Protein AF-A0A5C8HLA4-F1 (afdb_monomer)

Mean predicted aligned error: 11.34 Å

Organism: NCBI:txid664640

Structure (mmCIF, N/CA/C/O backbone):
data_AF-A0A5C8HLA4-F1
#
_entry.id   AF-A0A5C8HLA4-F1
#
loop_
_atom_site.group_PDB
_atom_site.id
_atom_site.type_symbol
_atom_site.label_atom_id
_atom_site.label_alt_id
_atom_site.label_comp_id
_atom_site.label_asym_id
_atom_site.label_entity_id
_atom_site.label_seq_id
_atom_site.pdbx_PDB_ins_code
_atom_site.Cartn_x
_atom_site.Cartn_y
_atom_site.Cartn_z
_atom_site.occupancy
_atom_site.B_iso_or_equiv
_a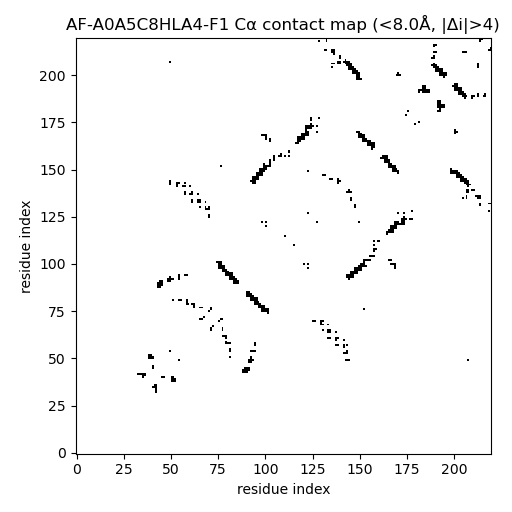tom_site.auth_seq_id
_atom_site.auth_comp_id
_atom_site.auth_asym_id
_atom_site.auth_atom_id
_atom_site.pdbx_PDB_model_num
ATOM 1 N N . MET A 1 1 ? -28.661 71.599 42.401 1.00 48.41 1 MET A N 1
ATOM 2 C CA . MET A 1 1 ? -27.752 71.080 41.352 1.00 48.41 1 MET A CA 1
ATOM 3 C C . MET A 1 1 ? -27.271 69.666 41.733 1.00 48.41 1 MET A C 1
ATOM 5 O O . MET A 1 1 ? -26.103 69.482 42.021 1.00 48.41 1 MET A O 1
ATOM 9 N N . TYR A 1 2 ? -28.172 68.671 41.812 1.00 50.56 2 TYR A N 1
ATOM 10 C CA . TYR A 1 2 ? -27.851 67.303 42.295 1.00 50.56 2 TYR A CA 1
ATOM 11 C C . TYR A 1 2 ? -28.474 66.167 41.455 1.00 50.56 2 TYR A C 1
ATOM 13 O O . TYR A 1 2 ? -28.222 64.998 41.721 1.00 50.56 2 TYR A O 1
ATOM 21 N N . VAL A 1 3 ? -29.254 66.489 40.417 1.00 47.97 3 VAL A N 1
ATOM 22 C CA . VAL A 1 3 ? -30.018 65.491 39.640 1.00 47.97 3 VAL A CA 1
ATOM 23 C C . VAL A 1 3 ? -29.201 64.898 38.476 1.00 47.97 3 VAL A C 1
ATOM 25 O O . VAL A 1 3 ? -29.438 63.772 38.061 1.00 47.97 3 VAL A O 1
ATOM 28 N N . LEU A 1 4 ? 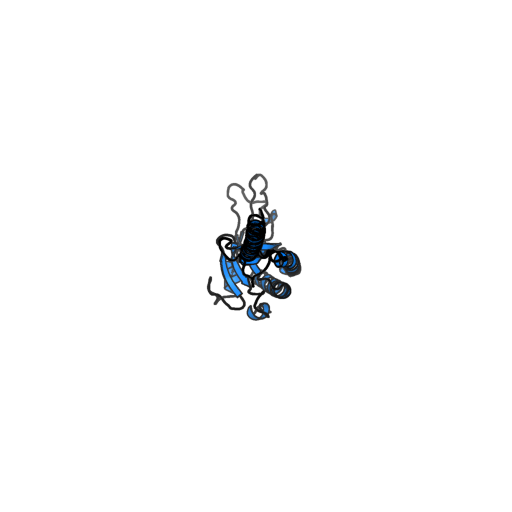-28.149 65.583 38.009 1.00 45.28 4 LEU A N 1
ATOM 29 C CA . LEU A 1 4 ? -27.353 65.142 36.850 1.00 45.28 4 LEU A CA 1
ATOM 30 C C . LEU A 1 4 ? -26.301 64.053 37.159 1.00 45.28 4 LEU A C 1
ATOM 32 O O . LEU A 1 4 ? -25.719 63.492 36.229 1.00 45.28 4 LEU A O 1
ATOM 36 N N . SER A 1 5 ? -26.023 63.742 38.435 1.00 49.16 5 SER A N 1
ATOM 37 C CA . SER A 1 5 ? -24.957 62.785 38.798 1.00 49.16 5 SER A CA 1
ATOM 38 C C . SER A 1 5 ? -25.436 61.331 38.923 1.00 49.16 5 SER A C 1
ATOM 40 O O . SER A 1 5 ? -24.634 60.410 38.743 1.00 49.16 5 SER A O 1
ATOM 42 N N . GLN A 1 6 ? -26.735 61.099 39.161 1.00 44.56 6 GLN A N 1
ATOM 43 C CA . GLN A 1 6 ? -27.287 59.743 39.261 1.00 44.56 6 GLN A CA 1
ATOM 44 C C . GLN A 1 6 ? -27.545 59.095 37.891 1.00 44.56 6 GLN A C 1
ATOM 46 O O . GLN A 1 6 ? -27.270 57.905 37.731 1.00 44.56 6 GLN A O 1
ATOM 51 N N . GLU A 1 7 ? -27.959 59.858 36.873 1.00 42.50 7 GLU A N 1
ATOM 52 C CA . GLU A 1 7 ? -28.225 59.312 35.528 1.00 42.50 7 GLU A CA 1
ATOM 53 C C . GLU A 1 7 ? -26.960 58.849 34.781 1.00 42.50 7 GLU A C 1
ATOM 55 O O . GLU A 1 7 ? -27.013 57.919 33.972 1.00 42.50 7 GLU A O 1
ATOM 60 N N . ARG A 1 8 ? -25.786 59.436 35.065 1.00 46.81 8 ARG A N 1
ATOM 61 C CA . ARG A 1 8 ? -24.518 58.981 34.457 1.00 46.81 8 ARG A CA 1
ATOM 62 C C . ARG A 1 8 ? -24.059 57.631 34.999 1.00 46.81 8 ARG A C 1
ATOM 64 O O . ARG A 1 8 ? -23.510 56.830 34.245 1.00 46.81 8 ARG A O 1
ATOM 71 N N . ARG A 1 9 ? -24.295 57.354 36.286 1.00 49.91 9 ARG A N 1
ATOM 72 C CA . ARG A 1 9 ? -23.871 56.095 36.923 1.00 49.91 9 ARG A CA 1
ATOM 73 C C . ARG A 1 9 ? -24.692 54.902 36.434 1.00 49.91 9 ARG A C 1
ATOM 75 O O . ARG A 1 9 ? -24.132 53.824 36.252 1.00 49.91 9 ARG A O 1
ATOM 82 N N . THR A 1 10 ? -25.987 55.080 36.171 1.00 48.59 10 THR A N 1
ATOM 83 C CA . THR A 1 10 ? -26.839 54.010 35.624 1.00 48.59 10 THR A CA 1
ATOM 84 C C . THR A 1 10 ? -26.550 53.729 34.151 1.00 48.59 10 THR A C 1
ATOM 86 O O . THR A 1 10 ? -26.490 52.561 33.770 1.00 48.59 10 THR A O 1
ATOM 89 N N . ARG A 1 11 ? -26.287 54.759 33.330 1.00 50.69 11 ARG A N 1
ATOM 90 C CA . ARG A 1 11 ? -25.867 54.571 31.926 1.00 50.69 11 ARG A CA 1
ATOM 91 C C . ARG A 1 11 ? -24.503 53.887 31.810 1.00 50.69 11 ARG A C 1
ATOM 93 O O . ARG A 1 11 ? -24.366 52.968 31.014 1.00 50.69 11 ARG A O 1
ATOM 100 N N . SER A 1 12 ? -23.534 54.268 32.645 1.00 53.34 12 SER A N 1
ATOM 101 C CA . SER A 1 12 ? -22.199 53.648 32.679 1.00 53.34 12 SER A CA 1
ATOM 102 C C . SER A 1 12 ? -22.249 52.163 33.058 1.00 53.34 12 SER A C 1
ATOM 104 O O . SER A 1 12 ? -21.613 51.346 32.399 1.00 53.34 12 SER A O 1
ATOM 106 N N . ARG A 1 13 ? -23.054 51.785 34.061 1.00 51.69 13 ARG A N 1
ATOM 107 C CA . ARG A 1 13 ? -23.206 50.377 34.472 1.00 51.69 13 ARG A CA 1
ATOM 108 C C . ARG A 1 13 ? -23.925 49.523 33.426 1.00 51.69 13 ARG A C 1
ATOM 110 O O . ARG A 1 13 ? -23.546 48.375 33.228 1.00 51.69 13 ARG A O 1
ATOM 117 N N . ARG A 1 14 ? -24.922 50.080 32.729 1.00 54.12 14 ARG A N 1
ATOM 118 C CA . ARG A 1 14 ? -25.606 49.393 31.618 1.00 54.12 14 ARG A CA 1
ATOM 119 C C . ARG A 1 14 ? -24.705 49.237 30.389 1.00 54.12 14 ARG A C 1
ATOM 121 O O . ARG A 1 14 ? -24.749 48.191 29.758 1.00 54.12 14 ARG A O 1
ATOM 128 N N . ALA A 1 15 ? -23.860 50.226 30.094 1.00 55.41 15 ALA A N 1
ATOM 129 C CA . ALA A 1 15 ? -22.880 50.146 29.010 1.00 55.41 15 ALA A CA 1
ATOM 130 C C . ALA A 1 15 ? -21.780 49.106 29.291 1.00 55.41 15 ALA A C 1
ATOM 132 O O . ALA A 1 15 ? -21.430 48.342 28.400 1.00 55.41 15 ALA A O 1
ATOM 133 N N . LEU A 1 16 ? -21.291 49.018 30.534 1.00 56.34 16 LEU A N 1
ATOM 134 C CA . LEU A 1 16 ? -20.332 47.988 30.958 1.00 56.34 16 LEU A CA 1
ATOM 135 C C . LEU A 1 16 ? -20.929 46.575 30.924 1.00 56.34 16 LEU A C 1
ATOM 137 O O . LEU A 1 16 ? -20.268 45.651 30.466 1.00 56.34 16 LEU A O 1
ATOM 141 N N . ALA A 1 17 ? -22.182 46.409 31.358 1.00 57.66 17 ALA A N 1
ATOM 142 C CA . ALA A 1 17 ? -22.871 45.122 31.286 1.00 57.66 17 ALA A CA 1
ATOM 143 C C . ALA A 1 17 ? -23.134 44.686 29.835 1.00 57.66 17 ALA A C 1
ATOM 145 O O . ALA A 1 17 ? -22.933 43.522 29.508 1.00 57.66 17 ALA A O 1
ATOM 146 N N . ALA A 1 18 ? -23.526 45.617 28.957 1.00 57.66 18 ALA A N 1
ATOM 147 C CA . ALA A 1 18 ? -23.708 45.344 27.533 1.00 57.66 18 ALA A CA 1
ATOM 148 C C . ALA A 1 18 ? -22.381 44.990 26.846 1.00 57.66 18 ALA A C 1
ATOM 150 O O . ALA A 1 18 ? -22.338 44.013 26.109 1.00 57.66 18 ALA A O 1
ATOM 151 N N . ALA A 1 19 ? -21.299 45.718 27.152 1.00 58.66 19 ALA A N 1
ATOM 152 C CA . ALA A 1 19 ? -19.961 45.431 26.637 1.00 58.66 19 ALA A CA 1
ATOM 153 C C . ALA A 1 19 ? -19.459 44.048 27.084 1.00 58.66 19 ALA A C 1
ATOM 155 O O . ALA A 1 19 ? -18.956 43.282 26.264 1.00 58.66 19 ALA A O 1
ATOM 156 N N . ALA A 1 20 ? -19.655 43.694 28.359 1.00 58.59 20 ALA A N 1
ATOM 157 C CA . ALA A 1 20 ? -19.308 42.375 28.881 1.00 58.59 20 ALA A CA 1
ATOM 158 C C . ALA A 1 20 ? -20.121 41.255 28.211 1.00 58.59 20 ALA A C 1
ATOM 160 O O . ALA A 1 20 ? -19.552 40.228 27.862 1.00 58.59 20 ALA A O 1
ATOM 161 N N . LEU A 1 21 ? -21.418 41.469 27.962 1.00 58.84 21 LEU A N 1
ATOM 162 C CA . LEU A 1 21 ? -22.273 40.521 27.239 1.00 58.84 21 LEU A CA 1
ATOM 163 C C . LEU A 1 21 ? -21.875 40.368 25.769 1.00 58.84 21 LEU A C 1
ATOM 165 O O . LEU A 1 21 ? -21.887 39.251 25.269 1.00 58.84 21 LEU A O 1
ATOM 169 N N . THR A 1 22 ? -21.475 41.443 25.083 1.00 59.62 22 THR A N 1
ATOM 170 C CA . THR A 1 22 ? -20.955 41.346 23.710 1.00 59.62 22 THR A CA 1
ATOM 171 C C . THR A 1 22 ? -19.599 40.658 23.644 1.00 59.62 22 THR A C 1
ATOM 173 O O . THR A 1 22 ? -19.368 39.912 22.704 1.00 59.62 22 THR A O 1
ATOM 176 N N . VAL A 1 23 ? -18.720 40.850 24.634 1.00 58.78 23 VAL A N 1
ATOM 177 C CA . VAL A 1 23 ? -17.436 40.133 24.700 1.00 58.78 23 VAL A CA 1
ATOM 178 C C . VAL A 1 23 ? -17.660 38.654 25.017 1.00 58.78 23 VAL A C 1
ATOM 180 O O . VAL A 1 23 ? -17.041 37.810 24.383 1.00 58.78 23 VAL A O 1
ATOM 183 N N . LEU A 1 24 ? -18.585 38.317 25.923 1.00 56.97 24 LEU A N 1
ATOM 184 C CA . LEU A 1 24 ? -18.937 36.922 26.203 1.00 56.97 24 LEU A CA 1
ATOM 185 C C . LEU A 1 24 ? -19.619 36.254 25.003 1.00 56.97 24 LEU A C 1
ATOM 187 O O . LEU A 1 24 ? -19.281 35.128 24.669 1.00 56.97 24 LEU A O 1
ATOM 191 N N . ALA A 1 25 ? -20.548 36.942 24.334 1.00 56.50 25 ALA A N 1
ATOM 192 C CA . ALA A 1 25 ? -21.203 36.432 23.133 1.00 56.50 25 ALA A CA 1
ATOM 193 C C . ALA A 1 25 ? -20.212 36.285 21.975 1.00 56.50 25 ALA A C 1
ATOM 195 O O . ALA A 1 25 ? -20.269 35.288 21.271 1.00 56.50 25 ALA A O 1
ATOM 196 N N . ALA A 1 26 ? -19.270 37.221 21.811 1.00 56.06 26 ALA A N 1
ATOM 197 C CA . ALA A 1 26 ? -18.188 37.091 20.843 1.00 56.06 26 ALA A CA 1
ATOM 198 C C . ALA A 1 26 ? -17.287 35.897 21.176 1.00 56.06 26 ALA A C 1
ATOM 200 O O . ALA A 1 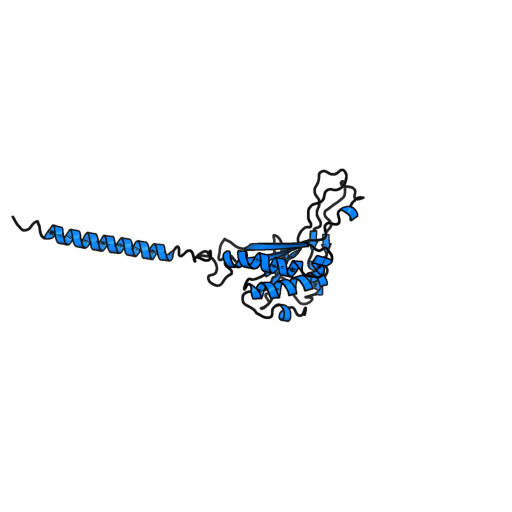26 ? -17.017 35.117 20.280 1.00 56.06 26 ALA A O 1
ATOM 201 N N . LEU A 1 27 ? -16.906 35.696 22.445 1.00 54.44 27 LEU A N 1
ATOM 202 C CA . LEU A 1 27 ? -16.101 34.548 22.880 1.00 54.44 27 LEU A CA 1
ATOM 203 C C . LEU A 1 27 ? -16.824 33.208 22.686 1.00 54.44 27 LEU A C 1
ATOM 205 O O . LEU A 1 27 ? -16.205 32.251 22.235 1.00 54.44 27 LEU A O 1
ATOM 209 N N . VAL A 1 28 ? -18.127 33.141 22.977 1.00 54.19 28 VAL A N 1
ATOM 210 C CA . VAL A 1 28 ? -18.960 31.945 22.760 1.00 54.19 28 VAL A CA 1
ATOM 211 C C . VAL A 1 28 ? -19.162 31.680 21.265 1.00 54.19 28 VAL A C 1
ATOM 213 O O . VAL A 1 28 ? -19.055 30.539 20.834 1.00 54.19 28 VAL A O 1
ATOM 216 N N . LEU A 1 29 ? -19.374 32.719 20.452 1.00 51.00 29 LEU A N 1
ATOM 217 C CA . LEU A 1 29 ? -19.505 32.586 18.997 1.00 51.00 29 LEU A CA 1
ATOM 218 C C . LEU A 1 29 ? -18.166 32.267 18.311 1.00 51.00 29 LEU A C 1
ATOM 220 O O . LEU A 1 29 ? -18.169 31.547 17.320 1.00 51.00 29 LEU A O 1
ATOM 224 N N . THR A 1 30 ? -17.023 32.722 18.841 1.00 49.44 30 THR A N 1
ATOM 225 C CA . THR A 1 30 ? -15.692 32.305 18.360 1.00 49.44 30 THR A CA 1
ATOM 226 C C . THR A 1 30 ? -15.311 30.905 18.841 1.00 49.44 30 THR A C 1
ATOM 228 O O . THR A 1 30 ? -14.653 30.176 18.106 1.00 49.44 30 THR A O 1
ATOM 231 N N . ALA A 1 31 ? -15.766 30.487 20.028 1.00 44.38 31 ALA A N 1
ATOM 232 C CA . ALA A 1 31 ? -15.573 29.124 20.534 1.00 44.38 31 ALA A CA 1
ATOM 233 C C . ALA A 1 31 ? -16.427 28.080 19.790 1.00 44.38 31 ALA A C 1
ATOM 235 O O . ALA A 1 31 ? -16.110 26.897 19.837 1.00 44.38 31 ALA A O 1
ATOM 236 N N . CYS A 1 32 ? -17.470 28.499 19.067 1.00 47.97 32 CYS A N 1
ATOM 237 C CA . CYS A 1 32 ? -18.213 27.632 18.149 1.00 47.97 32 CYS A CA 1
ATOM 238 C C . CYS A 1 32 ? -17.523 27.418 16.791 1.00 47.97 32 CYS A C 1
ATOM 240 O O . CYS A 1 32 ? -18.018 26.613 16.012 1.00 47.97 32 CYS A O 1
ATOM 242 N N . PHE A 1 33 ? -16.425 28.121 16.485 1.00 45.72 33 PHE A N 1
ATOM 243 C CA . PHE A 1 33 ? -15.787 28.046 15.164 1.00 45.72 33 PHE A CA 1
ATOM 244 C C . PHE A 1 33 ? -14.333 27.579 15.169 1.00 45.72 33 PHE A C 1
ATOM 246 O O . PHE A 1 33 ? -13.841 27.183 14.119 1.00 45.72 33 PHE A O 1
ATOM 253 N N . VAL A 1 34 ? -13.636 27.601 16.307 1.00 46.97 34 VAL A N 1
ATOM 254 C CA . VAL A 1 34 ? -12.240 27.155 16.371 1.00 46.97 34 VAL A CA 1
ATOM 255 C C . VAL A 1 34 ? -11.945 26.622 17.775 1.00 46.97 34 VAL A C 1
ATOM 257 O O . VAL A 1 34 ? -11.407 27.331 18.623 1.00 46.97 34 VAL A O 1
ATOM 260 N N . VAL A 1 35 ? -12.301 25.367 18.044 1.00 46.19 35 VAL A N 1
ATOM 261 C CA . VAL A 1 35 ? -11.458 24.560 18.932 1.00 46.19 35 VAL A CA 1
ATOM 262 C C . VAL A 1 35 ? -10.494 23.874 17.975 1.00 46.19 35 VAL A C 1
ATOM 264 O O . VAL A 1 35 ? -10.912 22.934 17.304 1.00 46.19 35 VAL A O 1
ATOM 267 N N . PRO A 1 36 ? -9.247 24.357 17.822 1.00 47.56 36 PRO A N 1
ATOM 268 C CA . PRO A 1 36 ? -8.226 23.479 17.293 1.00 47.56 36 PRO A CA 1
ATOM 269 C C . PRO A 1 36 ? -8.126 22.378 18.342 1.00 47.56 36 PRO A C 1
ATOM 271 O O . PRO A 1 36 ? -7.693 22.634 19.471 1.00 47.56 36 PRO A O 1
ATOM 274 N N . LEU A 1 37 ? -8.647 21.193 18.029 1.00 52.00 37 LEU A N 1
ATOM 275 C CA . LEU A 1 37 ? -8.340 20.034 18.841 1.00 52.00 37 LEU A CA 1
ATOM 276 C C . LEU A 1 37 ? -6.807 19.963 18.839 1.00 52.00 37 LEU A C 1
ATOM 278 O O . LEU A 1 37 ? -6.155 20.119 17.806 1.00 52.00 37 LEU A O 1
ATOM 282 N N . SER A 1 38 ? -6.206 19.918 20.024 1.00 54.72 38 SER A N 1
ATOM 283 C CA . SER A 1 38 ? -4.752 20.046 20.204 1.00 54.72 38 SER A CA 1
ATOM 284 C C . SER A 1 38 ? -3.949 18.923 19.535 1.00 54.72 38 SER A C 1
ATOM 286 O O . SER A 1 38 ? -2.726 18.959 19.554 1.00 54.72 38 SER A O 1
ATOM 288 N N . ASP A 1 39 ? -4.646 17.938 18.975 1.00 53.88 39 ASP A N 1
ATOM 289 C CA . ASP A 1 39 ? -4.165 16.806 18.188 1.00 53.88 39 ASP A CA 1
ATOM 290 C C . ASP A 1 39 ? -4.137 17.086 16.668 1.00 53.88 39 ASP A C 1
ATOM 292 O O . ASP A 1 39 ? -3.827 16.194 15.881 1.00 53.88 39 ASP A O 1
ATOM 296 N N . GLY A 1 40 ? -4.462 18.310 16.236 1.00 54.84 40 GLY A N 1
ATOM 297 C CA . GLY A 1 40 ? -4.422 18.707 14.830 1.00 54.84 40 GLY A CA 1
ATOM 298 C C . GLY A 1 40 ? -5.646 18.297 14.010 1.00 54.84 40 GLY A C 1
ATOM 299 O O . GLY A 1 40 ? -5.628 18.499 12.799 1.00 54.84 40 GLY A O 1
ATOM 300 N N . ARG A 1 41 ? -6.715 17.770 14.625 1.00 61.00 41 ARG A N 1
ATOM 301 C CA . ARG A 1 41 ? -7.983 17.515 13.919 1.00 61.00 41 ARG A CA 1
ATOM 302 C C . ARG A 1 41 ? -8.637 18.847 13.526 1.00 61.00 41 ARG A C 1
ATOM 304 O O . ARG A 1 41 ? -8.856 19.713 14.383 1.00 61.00 41 ARG A O 1
ATOM 311 N N . SER A 1 42 ? -8.954 19.044 12.243 1.00 51.78 42 SER A N 1
ATOM 312 C CA . SER A 1 42 ? -9.773 20.188 11.823 1.00 51.78 42 SER A CA 1
ATOM 313 C C . SER A 1 42 ? -11.155 20.086 12.478 1.00 51.78 42 SER A C 1
ATOM 315 O O . SER A 1 42 ? -11.707 18.995 12.571 1.00 51.78 42 SER A O 1
ATOM 317 N N . PRO A 1 43 ? -11.796 21.199 12.870 1.00 49.91 43 PRO A N 1
ATOM 318 C CA . PRO A 1 43 ? -13.199 21.186 13.295 1.00 49.91 43 PRO A CA 1
ATOM 319 C C . PRO A 1 43 ? -14.176 20.771 12.173 1.00 49.91 43 PRO A C 1
ATOM 321 O O . PRO A 1 43 ? -15.368 20.612 12.436 1.00 49.91 43 PRO A O 1
ATOM 324 N N . PHE A 1 44 ? -13.682 20.624 10.937 1.00 53.44 44 PHE A N 1
ATOM 325 C CA . PHE A 1 44 ? -14.393 20.029 9.802 1.00 53.44 44 PHE A CA 1
ATOM 326 C C . PHE A 1 44 ? -13.976 18.578 9.520 1.00 53.44 44 PHE A C 1
ATOM 328 O O . PHE A 1 44 ? -14.671 17.915 8.756 1.00 53.44 44 PHE A O 1
ATOM 335 N N . ASP A 1 45 ? -12.880 18.104 10.122 1.00 59.66 45 ASP A N 1
ATOM 336 C CA . ASP A 1 45 ? -12.415 16.723 10.020 1.00 59.66 45 ASP A CA 1
ATOM 337 C C . ASP A 1 45 ? -13.266 15.861 10.937 1.00 59.66 45 ASP A C 1
ATOM 339 O O . ASP A 1 45 ? -13.688 16.288 12.014 1.00 59.66 45 ASP A O 1
ATOM 343 N N . ASP A 1 46 ? -13.558 14.658 10.469 1.00 62.25 46 ASP A N 1
ATOM 344 C CA . ASP A 1 46 ? -14.343 13.669 11.184 1.00 62.25 46 ASP A CA 1
ATOM 345 C C . ASP A 1 46 ? -13.896 13.599 12.660 1.00 62.25 46 ASP A C 1
ATOM 347 O O . ASP A 1 46 ? -12.762 13.196 12.930 1.00 62.25 46 ASP A O 1
ATOM 351 N N . PRO A 1 47 ? -14.741 13.988 13.640 1.00 62.41 47 PRO A N 1
ATOM 352 C CA . PRO A 1 47 ? -14.339 14.015 15.047 1.00 62.41 47 PRO A CA 1
ATOM 353 C C . PRO A 1 47 ? -13.953 12.625 15.571 1.00 62.41 47 PRO A C 1
ATOM 355 O O . PRO A 1 47 ? -13.287 12.528 16.606 1.00 62.41 47 PRO A O 1
ATOM 358 N N . ASN A 1 48 ? -14.356 11.572 14.852 1.00 70.25 48 ASN A N 1
ATOM 359 C CA . ASN A 1 48 ? -14.035 10.184 15.141 1.00 70.25 48 ASN A CA 1
ATOM 360 C C . ASN A 1 48 ? -12.976 9.603 14.184 1.00 70.25 48 ASN A C 1
ATOM 362 O O . ASN A 1 48 ? -12.518 8.485 14.414 1.00 70.25 48 ASN A O 1
ATOM 366 N N . GLY A 1 49 ? -12.545 10.346 13.163 1.00 75.75 49 GLY A N 1
ATOM 367 C CA . GLY A 1 49 ? -11.544 9.925 12.183 1.00 75.75 49 GLY A CA 1
ATOM 368 C C . GLY A 1 49 ? -10.103 10.115 12.659 1.00 75.75 49 GLY A C 1
ATOM 369 O O . GLY A 1 49 ? -9.841 10.683 13.725 1.00 75.75 49 GLY A O 1
ATOM 370 N N . THR A 1 50 ? -9.161 9.603 11.865 1.00 83.25 50 THR A N 1
ATOM 371 C CA . THR A 1 50 ? -7.721 9.708 12.131 1.00 83.25 50 THR A CA 1
ATOM 372 C C . THR A 1 50 ? -7.279 11.173 12.211 1.00 83.25 50 THR A C 1
ATOM 374 O O . THR A 1 50 ? -7.719 11.982 11.400 1.00 83.25 50 THR A O 1
ATOM 377 N N . SER A 1 51 ? -6.407 11.535 13.156 1.00 83.94 51 SER A N 1
ATOM 378 C CA . SER A 1 51 ? -5.760 12.860 13.199 1.00 83.94 51 SER A CA 1
ATOM 379 C C . SER A 1 51 ? -4.420 12.887 12.458 1.00 83.94 51 SER A C 1
ATOM 381 O O . SER A 1 51 ? -3.793 11.856 12.232 1.00 83.94 51 SER A O 1
ATOM 383 N N . PHE A 1 52 ? -3.917 14.081 12.129 1.00 84.69 52 PHE A N 1
ATOM 384 C CA . PHE A 1 52 ? -2.559 14.219 11.584 1.00 84.69 52 PHE A CA 1
ATOM 385 C C . PHE A 1 52 ? -1.477 13.735 12.558 1.00 84.69 52 PHE A C 1
ATOM 387 O O . PHE A 1 52 ? -0.491 13.158 12.111 1.00 84.69 52 PHE A O 1
ATOM 394 N N . ALA A 1 53 ? -1.664 13.931 13.868 1.00 85.88 53 ALA A N 1
ATOM 395 C CA . ALA A 1 53 ? -0.741 13.410 14.876 1.00 85.88 53 ALA A CA 1
ATOM 396 C C . ALA A 1 53 ? -0.754 11.871 14.914 1.00 85.88 53 ALA A C 1
ATOM 398 O O . ALA A 1 53 ? 0.304 11.254 14.958 1.00 85.88 53 ALA A O 1
ATOM 399 N N . GLU A 1 54 ? -1.938 11.254 14.817 1.00 89.88 54 GLU A N 1
ATOM 400 C CA . GLU A 1 54 ? -2.075 9.796 14.705 1.00 89.88 54 GLU A CA 1
ATOM 401 C C . GLU A 1 54 ? -1.393 9.275 13.429 1.00 89.88 54 GLU A C 1
ATOM 403 O O . GLU A 1 54 ? -0.699 8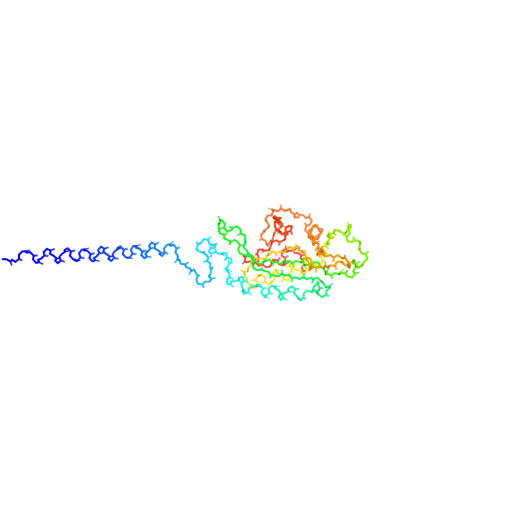.265 13.484 1.00 89.88 54 GLU A O 1
ATOM 408 N N . LEU A 1 55 ? -1.501 9.982 12.295 1.00 90.94 55 LEU A N 1
ATOM 409 C CA . LEU A 1 55 ? -0.766 9.621 11.076 1.00 90.94 55 LEU A CA 1
ATOM 410 C C . LEU A 1 55 ? 0.754 9.745 11.233 1.00 90.94 55 LEU A C 1
ATOM 412 O O . LEU A 1 55 ? 1.479 8.853 10.795 1.00 90.94 55 LEU A O 1
ATOM 416 N N . GLU A 1 56 ? 1.245 10.829 11.838 1.00 92.12 56 GLU A N 1
ATOM 417 C CA . GLU A 1 56 ? 2.682 11.047 12.058 1.00 92.12 56 GLU A CA 1
ATOM 418 C C . GLU A 1 56 ? 3.296 9.932 12.920 1.00 92.12 56 GLU A C 1
ATOM 420 O O . GLU A 1 56 ? 4.414 9.487 12.655 1.00 92.12 56 GLU A O 1
ATOM 425 N N . GLU A 1 57 ? 2.544 9.431 13.902 1.00 93.38 57 GLU A N 1
ATOM 426 C CA . GLU A 1 57 ? 2.944 8.293 14.733 1.00 93.38 57 GLU A CA 1
ATOM 427 C C . GLU A 1 57 ? 2.789 6.941 14.013 1.00 93.38 57 GLU A C 1
ATOM 429 O O . GLU A 1 57 ? 3.638 6.060 14.173 1.00 93.38 57 GLU A O 1
ATOM 434 N N . ALA A 1 58 ? 1.747 6.763 13.195 1.00 96.06 58 ALA A N 1
ATOM 435 C CA . ALA A 1 58 ? 1.443 5.491 12.543 1.00 96.06 58 ALA A CA 1
ATOM 436 C C . ALA A 1 58 ? 2.357 5.163 11.355 1.00 96.06 58 ALA A C 1
ATOM 438 O O . ALA A 1 58 ? 2.753 4.009 11.189 1.00 96.06 58 ALA A O 1
ATOM 439 N N . VAL A 1 59 ? 2.718 6.155 10.533 1.00 97.75 59 VAL A N 1
ATOM 440 C CA . VAL A 1 59 ? 3.558 5.958 9.334 1.00 97.75 59 VAL A CA 1
ATOM 441 C C . VAL A 1 59 ? 4.845 5.169 9.624 1.00 97.75 59 VAL A C 1
ATOM 443 O O . VAL A 1 59 ? 5.071 4.167 8.944 1.00 97.75 59 VAL A O 1
ATOM 446 N N . PRO A 1 60 ? 5.686 5.526 10.618 1.00 97.88 60 PRO A N 1
ATOM 447 C CA . PRO A 1 60 ? 6.901 4.760 10.896 1.00 97.88 60 PRO A CA 1
ATOM 448 C C . PRO A 1 60 ? 6.624 3.346 11.426 1.00 97.88 60 PRO A C 1
ATOM 450 O O . PRO A 1 60 ? 7.426 2.448 11.176 1.00 97.88 60 PRO A O 1
ATOM 453 N N . LEU A 1 61 ? 5.508 3.124 12.131 1.00 97.19 61 LEU A N 1
ATOM 454 C CA . LEU A 1 61 ? 5.116 1.791 12.608 1.00 97.19 61 LEU A CA 1
ATOM 455 C C . LEU A 1 61 ? 4.734 0.879 11.439 1.00 97.19 61 LEU A C 1
ATOM 457 O O . LEU A 1 61 ? 5.215 -0.249 11.351 1.00 97.19 61 LEU A O 1
ATOM 461 N N . VAL A 1 62 ? 3.917 1.390 10.517 1.00 98.06 62 VAL A N 1
ATOM 462 C CA . VAL A 1 62 ? 3.494 0.654 9.322 1.00 98.06 62 VAL A CA 1
ATOM 463 C C . VAL A 1 62 ? 4.676 0.425 8.374 1.00 98.06 62 VAL A C 1
ATOM 465 O O . VAL A 1 62 ? 4.823 -0.686 7.870 1.00 98.06 62 VAL A O 1
ATOM 468 N N . GLN A 1 63 ? 5.565 1.413 8.190 1.00 98.31 63 GLN A N 1
ATOM 469 C CA . GLN A 1 63 ? 6.807 1.243 7.419 1.00 98.31 63 GLN A CA 1
ATOM 470 C C . GLN A 1 63 ? 7.676 0.122 8.005 1.00 98.31 63 GLN A C 1
ATOM 472 O O . GLN A 1 63 ? 8.094 -0.776 7.280 1.00 98.31 63 GLN A O 1
ATOM 477 N N . ALA A 1 64 ? 7.892 0.116 9.325 1.00 97.69 64 ALA A N 1
ATOM 478 C CA . ALA A 1 64 ? 8.676 -0.931 9.974 1.00 97.69 64 ALA A CA 1
ATOM 479 C C . ALA A 1 64 ? 8.053 -2.328 9.803 1.00 97.69 64 ALA A C 1
ATOM 481 O O . ALA A 1 64 ? 8.785 -3.302 9.650 1.00 97.69 64 ALA A O 1
ATOM 482 N N . ALA A 1 65 ? 6.722 -2.438 9.808 1.00 97.31 65 ALA A N 1
ATOM 483 C CA . ALA A 1 65 ? 6.039 -3.710 9.591 1.00 97.31 65 ALA A CA 1
ATOM 484 C C . ALA A 1 65 ? 6.302 -4.269 8.183 1.00 97.31 65 ALA A C 1
ATOM 486 O O . 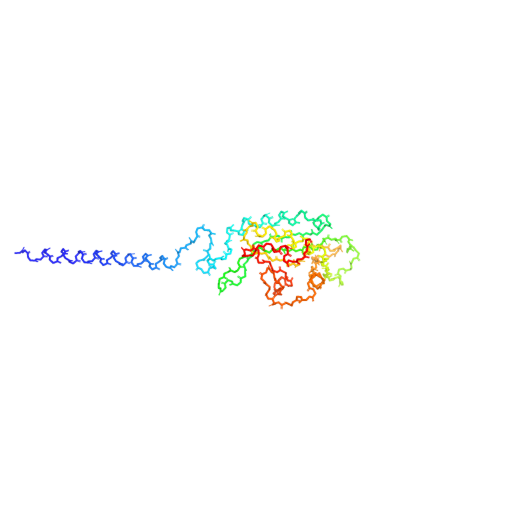ALA A 1 65 ? 6.728 -5.419 8.050 1.00 97.31 65 ALA A O 1
ATOM 487 N N . VAL A 1 66 ? 6.121 -3.456 7.135 1.00 97.69 66 VAL A N 1
ATOM 488 C CA . VAL A 1 66 ? 6.324 -3.903 5.744 1.00 97.69 66 VAL A CA 1
ATOM 489 C C . VAL A 1 66 ? 7.790 -4.170 5.412 1.00 97.69 66 VAL A C 1
ATOM 491 O O . VAL A 1 66 ? 8.080 -5.127 4.692 1.00 97.69 66 VAL A O 1
ATOM 494 N N . ASP A 1 67 ? 8.717 -3.416 6.008 1.00 97.06 67 ASP A N 1
ATOM 495 C CA . ASP A 1 67 ? 10.163 -3.598 5.824 1.00 97.06 67 ASP A CA 1
ATOM 496 C C . ASP A 1 67 ? 10.678 -4.951 6.352 1.00 97.06 67 ASP A C 1
ATOM 498 O O . ASP A 1 67 ? 11.767 -5.387 5.981 1.00 97.06 67 ASP A O 1
ATOM 502 N N . THR A 1 68 ? 9.912 -5.635 7.208 1.00 95.25 68 THR A N 1
ATOM 503 C 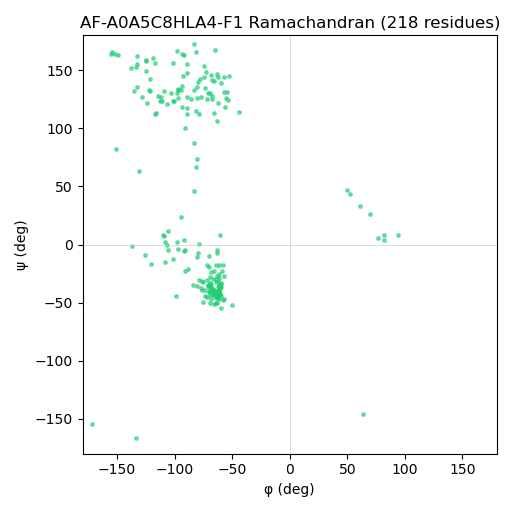CA . THR A 1 68 ? 10.280 -6.954 7.760 1.00 95.25 68 THR A CA 1
ATOM 504 C C . THR A 1 68 ? 9.640 -8.138 7.036 1.00 95.25 68 THR A C 1
ATOM 506 O O . THR A 1 68 ? 9.835 -9.287 7.434 1.00 95.25 68 THR A O 1
ATOM 509 N N . THR A 1 69 ? 8.874 -7.884 5.973 1.00 95.81 69 THR A N 1
ATOM 510 C CA . THR A 1 69 ? 8.225 -8.943 5.188 1.00 95.81 69 THR A CA 1
ATOM 511 C C . THR A 1 69 ? 9.232 -9.688 4.308 1.00 95.81 69 THR A C 1
ATOM 513 O O . THR A 1 69 ? 10.233 -9.123 3.865 1.00 95.81 69 THR A O 1
ATOM 516 N N . ALA A 1 70 ? 8.949 -10.952 3.970 1.00 93.31 70 ALA A N 1
ATOM 517 C CA . ALA A 1 70 ? 9.797 -11.689 3.029 1.00 93.31 70 ALA A CA 1
ATOM 518 C C . ALA A 1 70 ? 9.746 -11.076 1.616 1.00 93.31 70 ALA A C 1
ATOM 520 O O . ALA A 1 70 ? 10.693 -11.219 0.846 1.00 93.31 70 ALA A O 1
ATOM 521 N N . ALA A 1 71 ? 8.681 -10.337 1.284 1.00 92.94 71 ALA A N 1
ATOM 522 C CA . ALA A 1 71 ? 8.615 -9.517 0.078 1.00 92.94 71 ALA A CA 1
ATOM 523 C C . ALA A 1 71 ? 9.710 -8.431 0.038 1.00 92.94 71 ALA A C 1
ATOM 525 O O . ALA A 1 71 ? 10.353 -8.264 -1.002 1.00 92.94 71 ALA A O 1
ATOM 526 N N . ALA A 1 72 ? 9.971 -7.753 1.165 1.00 92.69 72 ALA A N 1
ATOM 527 C CA . ALA A 1 72 ? 11.065 -6.785 1.277 1.00 92.69 72 ALA A CA 1
ATOM 528 C C . ALA A 1 72 ? 12.428 -7.466 1.074 1.00 92.69 72 ALA A C 1
ATOM 530 O O . ALA A 1 72 ? 13.260 -6.996 0.297 1.00 92.69 72 ALA A O 1
ATOM 531 N N . GLU A 1 73 ? 12.634 -8.632 1.696 1.00 91.81 73 GLU A N 1
ATOM 532 C CA . GLU A 1 73 ? 13.847 -9.441 1.502 1.00 91.81 73 GLU A CA 1
ATOM 533 C C . GLU A 1 73 ? 14.014 -9.925 0.049 1.00 91.81 73 GLU A C 1
ATOM 535 O O . GLU A 1 73 ? 15.138 -10.054 -0.441 1.00 91.81 73 GLU A O 1
ATOM 540 N N . ALA A 1 74 ? 12.905 -10.154 -0.660 1.00 90.62 74 ALA A N 1
ATOM 541 C CA . ALA A 1 74 ? 12.871 -10.530 -2.073 1.00 90.62 74 ALA A CA 1
ATOM 542 C C . ALA A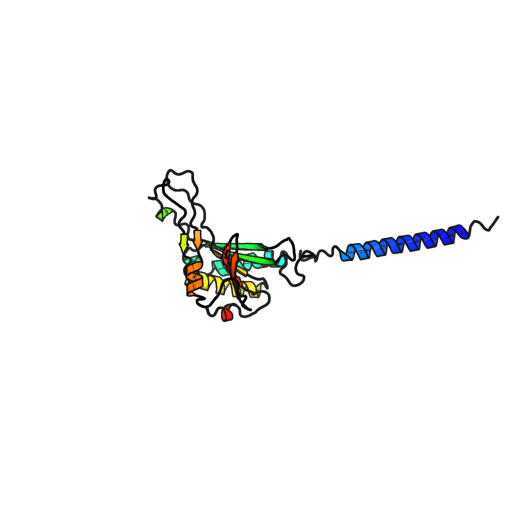 1 74 ? 13.086 -9.347 -3.040 1.00 90.62 74 ALA A C 1
ATOM 544 O O . ALA A 1 74 ? 13.092 -9.548 -4.257 1.00 90.62 74 ALA A O 1
ATOM 545 N N . GLY A 1 75 ? 13.291 -8.130 -2.524 1.00 92.00 75 GLY A N 1
ATOM 546 C CA . GLY A 1 75 ? 13.647 -6.944 -3.304 1.00 92.00 75 GLY A CA 1
ATOM 547 C C . GLY A 1 75 ? 12.472 -6.063 -3.731 1.00 92.00 75 GLY A C 1
ATOM 548 O O . GLY A 1 75 ? 12.682 -5.137 -4.515 1.00 92.00 75 GLY A O 1
ATOM 549 N N . TRP A 1 76 ? 11.257 -6.322 -3.238 1.00 95.12 76 TRP A N 1
ATOM 550 C CA . TRP A 1 76 ? 10.146 -5.380 -3.384 1.00 95.12 76 TRP A CA 1
ATOM 551 C C . TRP A 1 76 ? 10.340 -4.190 -2.446 1.00 95.12 76 TRP A C 1
ATOM 553 O O . TRP A 1 76 ? 10.696 -4.360 -1.282 1.00 95.12 76 TRP A O 1
ATOM 563 N N . GLY A 1 77 ? 10.122 -2.982 -2.961 1.00 95.50 77 GLY A N 1
ATOM 564 C CA . GLY A 1 77 ? 10.175 -1.768 -2.154 1.00 95.50 77 GLY A CA 1
ATOM 565 C C . GLY A 1 77 ? 8.813 -1.439 -1.551 1.00 95.50 77 GLY A C 1
ATOM 566 O O . GLY A 1 77 ? 7.777 -1.787 -2.117 1.00 95.50 77 GLY A O 1
ATOM 567 N N . PHE A 1 78 ? 8.818 -0.706 -0.440 1.00 97.19 78 PHE A N 1
ATOM 568 C CA . PHE A 1 78 ? 7.607 -0.177 0.180 1.00 97.19 78 PHE A CA 1
ATOM 569 C C . PHE A 1 78 ? 7.789 1.290 0.534 1.00 97.19 78 PHE A C 1
ATOM 571 O O . PHE A 1 78 ? 8.814 1.681 1.096 1.00 97.19 78 PHE A O 1
ATOM 578 N N . ARG A 1 79 ? 6.781 2.101 0.227 1.00 97.12 79 ARG A N 1
ATOM 579 C CA . ARG A 1 79 ? 6.726 3.507 0.622 1.00 97.12 79 ARG A CA 1
ATOM 580 C C . ARG A 1 79 ? 5.445 3.736 1.392 1.00 97.12 79 ARG A C 1
ATOM 582 O O . ARG A 1 79 ? 4.362 3.476 0.880 1.00 97.12 79 ARG A O 1
ATOM 589 N N . VAL A 1 80 ? 5.591 4.199 2.626 1.00 97.88 80 VAL A N 1
ATOM 590 C CA . VAL A 1 80 ? 4.467 4.466 3.515 1.00 97.88 80 VAL A CA 1
ATOM 591 C C . VAL A 1 80 ? 4.343 5.966 3.747 1.00 97.88 80 VAL A C 1
ATOM 593 O O . VAL A 1 80 ? 5.308 6.629 4.131 1.00 97.88 80 VAL A O 1
ATOM 596 N N . THR A 1 81 ? 3.156 6.515 3.507 1.00 96.69 81 THR A N 1
ATOM 597 C CA . THR A 1 81 ? 2.855 7.944 3.661 1.00 96.69 81 THR A CA 1
ATOM 598 C C . THR A 1 81 ? 1.541 8.148 4.407 1.00 96.69 81 THR A C 1
ATOM 600 O O . THR A 1 81 ? 0.654 7.300 4.398 1.00 96.69 81 THR A O 1
ATOM 603 N N . GLY A 1 82 ? 1.412 9.288 5.086 1.00 93.06 82 GLY A N 1
ATOM 604 C CA . GLY A 1 82 ? 0.119 9.766 5.569 1.00 93.06 82 GLY A CA 1
ATOM 605 C C . GLY A 1 82 ? -0.564 10.552 4.456 1.00 93.06 82 GLY A C 1
ATOM 606 O O . GLY A 1 82 ? 0.025 11.500 3.935 1.00 93.06 82 GLY A O 1
ATOM 607 N N . GLU A 1 83 ? -1.788 10.176 4.101 1.00 88.94 83 GLU A N 1
ATOM 608 C CA . GLU A 1 83 ? -2.556 10.820 3.039 1.00 88.94 83 GLU A CA 1
ATOM 609 C C . GLU A 1 83 ? -3.925 11.309 3.513 1.00 88.94 83 GLU A C 1
ATOM 611 O O . GLU A 1 83 ? -4.484 10.868 4.520 1.00 88.94 83 GLU A O 1
ATOM 616 N N . SER A 1 84 ? -4.461 12.257 2.747 1.00 83.88 84 SER A N 1
ATOM 617 C CA . SER A 1 84 ? -5.793 12.822 2.919 1.00 83.88 84 SER A CA 1
ATOM 618 C C . SER A 1 84 ? -6.534 12.763 1.592 1.00 83.88 84 SER A C 1
ATOM 620 O O . SER A 1 84 ? -6.052 13.300 0.593 1.00 83.88 84 SER A O 1
ATOM 622 N N . GLU A 1 85 ? -7.730 12.191 1.586 1.00 73.31 85 GLU A N 1
ATOM 623 C CA . GLU A 1 85 ? -8.673 12.400 0.487 1.00 73.31 85 GLU A CA 1
ATOM 624 C C . GLU A 1 85 ? -9.702 13.478 0.846 1.00 73.31 85 GLU A C 1
ATOM 626 O O . GLU A 1 85 ? -9.801 13.886 1.999 1.00 73.31 85 GLU A O 1
ATOM 631 N N . ASN A 1 86 ? -10.429 13.950 -0.175 1.00 59.62 86 ASN A N 1
ATOM 632 C CA . ASN A 1 86 ? -11.674 14.724 -0.094 1.00 59.62 86 ASN A CA 1
ATOM 633 C C . ASN A 1 86 ? -11.722 15.951 0.848 1.00 59.62 86 ASN A C 1
ATOM 635 O O . ASN A 1 86 ? -12.751 16.195 1.476 1.00 59.62 86 ASN A O 1
ATOM 639 N N . CYS A 1 87 ? -10.705 16.823 0.811 1.00 58.47 87 CYS A N 1
ATOM 640 C CA . CYS A 1 87 ? -10.638 18.083 1.583 1.00 58.47 87 CYS A CA 1
ATOM 641 C C . CYS A 1 87 ? -11.753 19.128 1.302 1.00 58.47 87 CYS A C 1
ATOM 643 O O . CYS A 1 87 ? -11.683 20.256 1.787 1.00 58.47 87 CYS A O 1
ATOM 645 N N . GLU A 1 88 ? -12.783 18.784 0.523 1.00 54.78 88 GLU A N 1
ATOM 646 C CA . GLU A 1 88 ? -14.040 19.539 0.394 1.00 54.78 88 GLU A CA 1
ATOM 647 C C . GLU A 1 88 ? -15.132 19.006 1.359 1.00 54.78 88 GLU A C 1
ATOM 649 O O . GLU A 1 88 ? -16.329 19.169 1.119 1.00 54.78 88 GLU A O 1
ATOM 654 N N . GLY A 1 89 ? -14.724 18.353 2.456 1.00 54.84 89 GLY A N 1
ATOM 655 C CA . GLY A 1 89 ? -15.568 17.743 3.489 1.00 54.84 89 GLY A CA 1
ATOM 656 C C . GLY A 1 89 ? -14.734 17.260 4.685 1.00 54.84 89 GLY A C 1
ATOM 657 O O . GLY A 1 89 ? -13.660 17.801 4.933 1.00 54.84 89 GLY A O 1
ATOM 658 N N . ALA A 1 90 ? -15.222 16.259 5.427 1.00 57.84 90 ALA A N 1
ATOM 659 C CA . ALA A 1 90 ? -14.426 15.612 6.471 1.00 57.84 90 ALA A CA 1
ATOM 660 C C . ALA A 1 90 ? -13.241 14.882 5.833 1.00 57.84 90 ALA A C 1
ATOM 662 O O . ALA A 1 90 ? -13.472 13.922 5.095 1.00 57.84 90 ALA A O 1
ATOM 663 N N . CYS A 1 91 ? -12.008 15.339 6.089 1.00 70.12 91 CYS A N 1
ATOM 664 C CA . CYS A 1 91 ? -10.827 14.724 5.491 1.00 70.12 91 CYS A CA 1
ATOM 665 C C . CYS A 1 91 ? -10.716 13.274 5.959 1.00 70.12 91 CYS A C 1
ATOM 667 O O . CYS A 1 91 ? -10.617 12.998 7.157 1.00 70.12 91 CYS A O 1
ATOM 669 N N . ASN A 1 92 ? -10.703 12.343 5.008 1.00 79.12 92 ASN A N 1
ATOM 670 C CA . ASN A 1 92 ? -10.431 10.945 5.308 1.00 79.12 92 ASN A CA 1
ATOM 671 C C . ASN A 1 92 ? -8.914 10.728 5.379 1.00 79.12 92 ASN A C 1
ATOM 673 O O . ASN A 1 92 ? -8.264 10.428 4.371 1.00 79.12 92 ASN A O 1
ATOM 677 N N . LEU A 1 93 ? -8.363 10.942 6.574 1.00 88.38 93 LEU A N 1
ATOM 678 C CA . LEU A 1 93 ? -6.956 10.723 6.894 1.00 88.38 93 LEU A CA 1
ATOM 679 C C . LEU A 1 93 ? -6.660 9.230 7.072 1.00 88.38 93 LEU A C 1
ATOM 681 O O . LEU A 1 93 ? -7.315 8.534 7.853 1.00 88.38 93 LEU A O 1
ATOM 685 N N . HIS A 1 94 ? -5.656 8.743 6.349 1.00 92.50 94 HIS A N 1
ATOM 686 C CA . HIS A 1 94 ? -5.271 7.334 6.332 1.00 92.50 94 HIS A CA 1
ATOM 687 C C . HIS A 1 94 ? -3.779 7.170 6.033 1.00 92.50 94 HIS A C 1
ATOM 689 O O . HIS A 1 94 ? -3.118 8.090 5.552 1.00 92.50 94 HIS A O 1
ATOM 695 N N . VAL A 1 95 ? -3.251 5.982 6.315 1.00 96.94 95 VAL A N 1
ATOM 696 C CA . VAL A 1 95 ? -1.911 5.588 5.875 1.00 96.94 95 VAL A CA 1
ATOM 697 C C . VAL A 1 95 ? -2.023 4.939 4.500 1.00 96.94 95 VAL A C 1
ATOM 699 O O . VAL A 1 95 ? -2.801 4.003 4.318 1.00 96.94 95 VAL A O 1
ATOM 702 N N . LEU A 1 96 ? -1.255 5.422 3.531 1.00 97.38 96 LEU A N 1
ATOM 703 C CA . LEU A 1 96 ? -1.068 4.770 2.242 1.00 97.38 96 LEU A CA 1
ATOM 704 C C . LEU A 1 96 ? 0.224 3.955 2.276 1.00 97.38 96 LEU A C 1
ATOM 706 O O . LEU A 1 96 ? 1.273 4.442 2.690 1.00 97.38 96 LEU A O 1
ATOM 710 N N . VAL A 1 97 ? 0.138 2.717 1.811 1.00 98.50 97 VAL A N 1
ATOM 711 C CA . VAL A 1 97 ? 1.252 1.803 1.596 1.00 98.50 97 VAL A CA 1
ATOM 712 C C . VAL A 1 97 ? 1.323 1.521 0.106 1.00 98.50 97 VAL A C 1
ATOM 714 O O . VAL A 1 97 ? 0.436 0.904 -0.484 1.00 98.50 97 VAL A O 1
ATOM 717 N N . GLU A 1 98 ? 2.391 1.994 -0.510 1.00 98.00 98 GLU A N 1
ATOM 718 C CA . GLU A 1 98 ? 2.700 1.771 -1.912 1.00 98.00 98 GLU A CA 1
ATOM 719 C C . GLU A 1 98 ? 3.676 0.597 -2.036 1.00 98.00 98 GLU A C 1
ATOM 721 O O . GLU A 1 98 ? 4.743 0.608 -1.420 1.00 98.00 98 GLU A O 1
ATOM 726 N N . ILE A 1 99 ? 3.327 -0.401 -2.850 1.00 98.06 99 ILE A N 1
ATOM 727 C CA . ILE A 1 99 ? 4.204 -1.514 -3.235 1.00 98.06 99 ILE A CA 1
ATOM 728 C C . ILE A 1 99 ? 4.983 -1.103 -4.489 1.00 98.06 99 ILE A C 1
ATOM 730 O O . ILE A 1 99 ? 4.389 -0.857 -5.544 1.00 98.06 99 ILE A O 1
ATOM 734 N N . LEU A 1 100 ? 6.310 -1.028 -4.385 1.00 96.19 100 LEU A N 1
ATOM 735 C CA . LEU A 1 100 ? 7.202 -0.582 -5.453 1.00 96.19 100 LEU A CA 1
ATOM 736 C C . LEU A 1 100 ? 7.840 -1.793 -6.142 1.00 96.19 100 LEU A C 1
ATOM 738 O O . LEU A 1 100 ? 8.519 -2.587 -5.479 1.00 96.19 100 LEU A O 1
ATOM 742 N N . PRO A 1 101 ? 7.688 -1.928 -7.471 1.00 93.62 101 PRO A N 1
ATOM 743 C CA . PRO A 1 101 ? 8.400 -2.941 -8.230 1.00 93.62 101 PRO A CA 1
ATOM 744 C C . PRO A 1 101 ? 9.924 -2.827 -8.061 1.00 93.62 101 PRO A C 1
ATOM 746 O O . PRO A 1 101 ? 10.449 -1.708 -8.038 1.00 93.62 101 PRO A O 1
ATOM 749 N N . PRO A 1 102 ? 10.656 -3.954 -8.036 1.00 89.75 102 PRO A N 1
ATOM 750 C CA . PRO A 1 102 ? 12.114 -3.941 -7.991 1.00 89.75 102 PRO A CA 1
ATOM 751 C C . PRO A 1 102 ? 12.721 -3.165 -9.172 1.00 89.75 102 PRO A C 1
ATOM 753 O O . PRO A 1 102 ? 12.379 -3.394 -10.341 1.00 89.75 102 PRO A O 1
ATOM 756 N N . SER A 1 103 ? 13.662 -2.263 -8.887 1.00 75.06 103 SER A N 1
ATOM 757 C CA . SER A 1 103 ? 14.365 -1.444 -9.881 1.00 75.06 103 SER A CA 1
ATOM 758 C C . SER A 1 103 ? 15.510 -2.221 -10.546 1.00 75.06 103 SER A C 1
ATOM 760 O O . SER A 1 103 ? 16.690 -1.912 -10.411 1.00 75.06 103 SER A O 1
ATOM 762 N N . ASN A 1 104 ? 15.179 -3.254 -11.320 1.00 71.31 104 ASN A N 1
ATOM 763 C CA . ASN A 1 104 ? 16.187 -4.037 -12.043 1.00 71.31 104 ASN A CA 1
ATOM 764 C C . ASN A 1 104 ? 16.602 -3.318 -13.339 1.00 71.31 104 ASN A C 1
ATOM 766 O O . ASN A 1 104 ? 16.202 -3.723 -14.432 1.00 71.31 104 ASN A O 1
ATOM 770 N N . ALA A 1 105 ? 17.377 -2.234 -13.223 1.00 67.06 105 ALA A N 1
ATOM 771 C CA . ALA A 1 105 ? 17.870 -1.463 -14.372 1.00 67.06 105 ALA A CA 1
ATOM 772 C C . ALA A 1 105 ? 18.738 -2.317 -15.318 1.00 67.06 105 ALA A C 1
ATOM 774 O O . ALA A 1 105 ? 18.686 -2.152 -16.538 1.00 67.06 105 ALA A O 1
ATOM 775 N N . ASP A 1 106 ? 19.475 -3.283 -14.761 1.00 72.06 106 ASP A N 1
ATOM 776 C CA . ASP A 1 106 ? 20.344 -4.194 -15.515 1.00 72.06 106 ASP A CA 1
ATOM 777 C C . ASP A 1 106 ? 19.570 -5.102 -16.481 1.00 72.06 106 ASP A C 1
ATOM 779 O O . ASP A 1 106 ? 20.081 -5.452 -17.546 1.00 72.06 106 ASP A O 1
ATOM 783 N N . GLU A 1 107 ? 18.316 -5.439 -16.160 1.00 74.69 107 GLU A N 1
ATOM 784 C CA . GLU A 1 107 ? 17.439 -6.223 -17.042 1.00 74.69 107 GLU A CA 1
ATOM 785 C C . GLU A 1 107 ? 17.184 -5.495 -18.371 1.00 74.69 107 GLU A C 1
ATOM 787 O O . GLU A 1 107 ? 17.017 -6.124 -19.416 1.00 74.69 107 GLU A O 1
ATOM 792 N N . PHE A 1 108 ? 17.233 -4.161 -18.350 1.00 75.69 108 PHE A N 1
ATOM 793 C CA . PHE A 1 108 ? 16.976 -3.311 -19.508 1.00 75.69 108 PHE A CA 1
ATOM 794 C C . PHE A 1 108 ? 18.231 -2.681 -20.100 1.00 75.69 108 PHE A C 1
ATOM 796 O O . PHE A 1 108 ? 18.128 -1.846 -20.996 1.00 75.69 108 PHE A O 1
ATOM 803 N N . ALA A 1 109 ? 19.426 -3.116 -19.695 1.00 74.19 109 ALA A N 1
ATOM 804 C CA . ALA A 1 109 ? 20.688 -2.578 -20.209 1.00 74.19 109 ALA A CA 1
ATOM 805 C C . ALA A 1 109 ? 20.845 -2.699 -21.742 1.00 74.19 109 ALA A C 1
ATOM 807 O O . ALA A 1 109 ? 21.684 -2.020 -22.331 1.00 74.19 109 ALA A O 1
ATOM 808 N N . GLN A 1 110 ? 20.052 -3.560 -22.389 1.00 77.94 110 GLN A N 1
ATOM 809 C CA . GLN A 1 110 ? 20.045 -3.777 -23.842 1.00 77.94 110 GLN A CA 1
ATOM 810 C C . GLN A 1 110 ? 18.800 -3.215 -24.546 1.00 77.94 110 GLN A C 1
ATOM 812 O O . GLN A 1 110 ? 18.648 -3.406 -25.753 1.00 77.94 110 GLN A O 1
ATOM 817 N N . ALA A 1 111 ? 17.893 -2.562 -23.816 1.00 83.00 111 ALA A N 1
ATOM 818 C CA . ALA A 1 111 ? 16.707 -1.965 -24.407 1.00 83.00 111 ALA A CA 1
ATOM 819 C C . ALA A 1 111 ? 17.078 -0.781 -25.312 1.00 83.00 111 ALA A C 1
ATOM 821 O O . ALA A 1 111 ? 17.963 0.009 -24.985 1.00 83.00 111 ALA A O 1
ATOM 822 N N . ASP A 1 112 ? 16.380 -0.644 -26.442 1.00 83.56 112 ASP A N 1
ATOM 823 C CA . ASP A 1 112 ? 16.511 0.516 -27.325 1.00 83.56 112 ASP A CA 1
ATOM 824 C C . ASP A 1 112 ? 15.660 1.680 -26.784 1.00 83.56 112 ASP A C 1
ATOM 826 O O . ASP A 1 112 ? 14.427 1.580 -26.799 1.00 83.56 112 ASP A O 1
ATOM 830 N N . PRO A 1 113 ? 16.269 2.806 -26.363 1.00 82.62 113 PRO A N 1
ATOM 831 C CA . PRO A 1 113 ? 15.530 3.945 -25.824 1.00 82.62 113 PRO A CA 1
ATOM 832 C C . PRO A 1 113 ? 14.471 4.516 -26.772 1.00 82.62 113 PRO A C 1
ATOM 834 O O . PRO A 1 113 ? 13.487 5.088 -26.309 1.00 82.62 113 PRO A O 1
ATOM 837 N N . ALA A 1 114 ? 14.645 4.368 -28.092 1.00 84.19 114 ALA A N 1
ATOM 838 C CA . ALA A 1 114 ? 13.702 4.893 -29.079 1.00 84.19 114 ALA A CA 1
ATOM 839 C C . ALA A 1 114 ? 12.364 4.136 -29.103 1.00 84.19 114 ALA A C 1
ATOM 841 O O . ALA A 1 114 ? 11.378 4.654 -29.627 1.00 84.19 114 ALA A O 1
ATOM 842 N N . THR A 1 115 ? 12.331 2.913 -28.567 1.00 84.19 115 THR A N 1
ATOM 843 C CA . THR A 1 115 ? 11.142 2.046 -28.575 1.00 84.19 115 THR A CA 1
ATOM 844 C C . THR A 1 115 ? 10.733 1.559 -27.189 1.00 84.19 115 THR A C 1
ATOM 846 O O . THR A 1 115 ? 9.654 0.987 -27.047 1.00 84.19 115 THR A O 1
ATOM 849 N N . PHE A 1 116 ? 11.559 1.794 -26.167 1.00 83.75 116 PHE A N 1
ATOM 850 C CA . PHE A 1 116 ? 11.275 1.370 -24.806 1.00 83.75 116 PHE A CA 1
ATOM 851 C C . PHE A 1 116 ? 10.142 2.193 -24.181 1.00 83.75 116 PHE A C 1
ATOM 853 O O . PHE A 1 116 ? 10.158 3.425 -24.202 1.00 83.75 116 PHE A O 1
ATOM 860 N N . SER A 1 117 ? 9.174 1.493 -23.596 1.00 85.12 117 SER A N 1
ATOM 861 C CA . SER A 1 117 ? 8.096 2.052 -22.781 1.00 85.12 117 SER A CA 1
ATOM 862 C C . SER A 1 117 ? 8.201 1.520 -21.358 1.00 85.12 117 SER A C 1
ATOM 864 O O . SER A 1 117 ? 8.731 0.428 -21.152 1.00 85.12 117 SER A O 1
ATOM 866 N N . ASN A 1 118 ? 7.651 2.257 -20.394 1.00 85.12 118 ASN A N 1
ATOM 867 C CA . ASN A 1 118 ? 7.580 1.810 -19.005 1.00 85.12 118 ASN A CA 1
ATOM 868 C C . ASN A 1 118 ? 6.854 0.457 -18.932 1.00 85.12 118 ASN A C 1
ATOM 870 O O . ASN A 1 118 ? 5.708 0.359 -19.379 1.00 85.12 118 ASN A O 1
ATOM 874 N N . PRO A 1 119 ? 7.518 -0.610 -18.461 1.00 88.00 119 PRO A N 1
ATOM 875 C CA . PRO A 1 119 ? 6.897 -1.917 -18.392 1.00 88.00 119 PRO A CA 1
ATOM 876 C C . PRO A 1 119 ? 6.003 -2.003 -17.157 1.00 88.00 119 PRO A C 1
ATOM 878 O O . PRO A 1 119 ? 6.380 -1.568 -16.066 1.00 88.00 119 PRO A O 1
ATOM 881 N N . THR A 1 120 ? 4.839 -2.625 -17.322 1.00 90.44 120 THR A N 1
ATOM 882 C CA . THR A 1 120 ? 3.977 -2.986 -16.198 1.00 90.44 120 THR A CA 1
ATOM 883 C C . THR A 1 120 ? 4.485 -4.273 -15.552 1.00 90.44 120 THR A C 1
ATOM 885 O O . THR A 1 120 ? 4.655 -5.289 -16.228 1.00 90.44 120 THR A O 1
ATOM 888 N N . GLN A 1 121 ? 4.710 -4.241 -14.243 1.00 92.56 121 GLN A N 1
ATOM 889 C CA . GLN A 1 121 ? 5.080 -5.383 -13.421 1.00 92.56 121 GLN A CA 1
ATOM 890 C C . GLN A 1 121 ? 3.881 -5.795 -12.566 1.00 92.56 121 GLN A C 1
ATOM 892 O O . GLN A 1 121 ? 3.399 -5.024 -11.739 1.00 92.56 121 GLN A O 1
ATOM 897 N N . GLN A 1 122 ? 3.430 -7.037 -12.732 1.00 95.69 122 GLN A N 1
ATOM 898 C CA . GLN A 1 122 ? 2.412 -7.595 -11.847 1.00 95.69 122 GLN A CA 1
ATOM 899 C C . GLN A 1 122 ? 3.009 -7.804 -10.457 1.00 95.69 122 GLN A C 1
ATOM 901 O O . GLN A 1 122 ? 4.096 -8.384 -10.331 1.00 95.69 122 GLN A O 1
ATOM 906 N N . VAL A 1 123 ? 2.305 -7.313 -9.438 1.00 97.31 123 VAL A N 1
ATOM 907 C CA . VAL A 1 123 ? 2.590 -7.632 -8.040 1.00 97.31 123 VAL A CA 1
ATOM 908 C C . VAL A 1 123 ? 2.153 -9.080 -7.804 1.00 97.31 123 VAL A C 1
ATOM 910 O O . VAL A 1 123 ? 1.009 -9.409 -8.112 1.00 97.31 123 VAL A O 1
ATOM 913 N N . PRO A 1 124 ? 3.032 -9.964 -7.307 1.00 97.81 124 PRO A N 1
ATOM 914 C CA . PRO A 1 124 ? 2.663 -11.328 -6.953 1.00 97.81 124 PRO A CA 1
ATOM 915 C C . PRO A 1 124 ? 1.625 -11.374 -5.824 1.00 97.81 124 PRO A C 1
ATOM 917 O O . PRO A 1 124 ? 1.646 -10.538 -4.916 1.00 97.81 124 PRO A O 1
ATOM 920 N N . ALA A 1 125 ? 0.738 -12.371 -5.846 1.00 97.69 125 ALA A N 1
ATOM 921 C CA . ALA A 1 125 ? -0.291 -12.533 -4.819 1.00 97.69 125 ALA A CA 1
ATOM 922 C C . ALA A 1 125 ? 0.302 -12.741 -3.417 1.00 97.69 125 ALA A C 1
ATOM 924 O O . ALA A 1 125 ? -0.217 -12.202 -2.445 1.00 97.69 125 ALA A O 1
ATOM 925 N N . ASP A 1 126 ? 1.429 -13.446 -3.301 1.00 97.69 126 ASP A N 1
ATOM 926 C CA . ASP A 1 126 ? 2.129 -13.640 -2.030 1.00 97.69 126 ASP A CA 1
ATOM 927 C C . ASP A 1 126 ? 2.748 -12.343 -1.490 1.00 97.69 126 ASP A C 1
ATOM 929 O O . ASP A 1 126 ? 2.768 -12.147 -0.276 1.00 97.69 126 ASP A O 1
ATOM 933 N N . VAL A 1 127 ? 3.213 -11.446 -2.367 1.00 98.06 127 VAL A N 1
ATOM 934 C CA . VAL A 1 127 ? 3.697 -10.112 -1.978 1.00 98.06 127 VAL A CA 1
ATOM 935 C C . VAL A 1 127 ? 2.542 -9.290 -1.426 1.00 98.06 127 VAL A C 1
ATOM 937 O O . VAL A 1 127 ? 2.638 -8.791 -0.307 1.00 98.06 127 VAL A O 1
ATOM 940 N N . LEU A 1 128 ? 1.426 -9.210 -2.161 1.00 98.00 128 LEU A N 1
ATOM 941 C CA . LEU A 1 128 ? 0.243 -8.485 -1.696 1.00 98.00 128 LEU A CA 1
ATOM 942 C C . LEU A 1 128 ? -0.278 -9.064 -0.373 1.00 98.00 128 LEU A C 1
ATOM 944 O O . LEU A 1 128 ? -0.551 -8.302 0.548 1.00 98.00 128 LEU A O 1
ATOM 948 N N . ALA A 1 129 ? -0.367 -10.389 -0.239 1.00 97.81 129 ALA A N 1
ATOM 949 C CA . ALA A 1 129 ? -0.865 -11.021 0.978 1.00 97.81 129 ALA A CA 1
ATOM 950 C C . ALA A 1 129 ? -0.004 -10.691 2.206 1.00 97.81 129 ALA A C 1
ATOM 952 O O . ALA A 1 129 ? -0.534 -10.283 3.239 1.00 97.81 129 ALA A O 1
ATOM 953 N N . GLN A 1 130 ? 1.322 -10.795 2.083 1.00 97.19 130 GLN A N 1
ATOM 954 C CA . GLN A 1 130 ? 2.248 -10.439 3.162 1.00 97.19 130 GLN A CA 1
ATOM 955 C C . GLN A 1 130 ? 2.142 -8.962 3.547 1.00 97.19 130 GLN A C 1
ATOM 957 O O . GLN A 1 130 ? 2.133 -8.639 4.734 1.00 97.19 130 GLN A O 1
ATOM 962 N N . THR A 1 131 ? 2.035 -8.067 2.561 1.00 98.06 131 THR A N 1
ATOM 963 C CA . THR A 1 131 ? 1.835 -6.637 2.817 1.00 98.06 131 THR A CA 1
ATOM 964 C C . THR A 1 131 ? 0.518 -6.389 3.543 1.00 98.06 131 THR A C 1
ATOM 966 O O . THR A 1 131 ? 0.504 -5.656 4.526 1.00 98.06 131 THR A O 1
ATOM 969 N N . LEU A 1 132 ? -0.583 -7.009 3.112 1.00 98.06 132 LEU A N 1
ATOM 970 C CA . LEU A 1 132 ? -1.893 -6.829 3.741 1.00 98.06 132 LEU A CA 1
ATOM 971 C C . LEU A 1 132 ? -1.904 -7.309 5.193 1.00 98.06 132 LEU A C 1
ATOM 973 O O . LEU A 1 132 ? -2.387 -6.583 6.053 1.00 98.06 132 LEU A O 1
ATOM 977 N N . VAL A 1 133 ? -1.320 -8.473 5.487 1.00 97.00 133 VAL A N 1
ATOM 978 C CA . VAL A 1 133 ? -1.223 -8.980 6.866 1.00 97.00 133 VAL A CA 1
ATOM 979 C C . VAL A 1 133 ? -0.366 -8.053 7.733 1.00 97.00 133 VAL A C 1
ATOM 981 O O . VAL A 1 133 ? -0.817 -7.607 8.784 1.00 97.00 133 VAL A O 1
ATOM 984 N N . ALA A 1 134 ? 0.835 -7.687 7.272 1.00 96.62 134 ALA A N 1
ATOM 985 C CA . ALA A 1 134 ? 1.736 -6.823 8.038 1.00 96.62 134 ALA A CA 1
ATOM 986 C C . ALA A 1 134 ? 1.134 -5.432 8.310 1.00 96.62 134 ALA A C 1
ATOM 988 O O . ALA A 1 134 ? 1.306 -4.864 9.389 1.00 96.62 134 ALA A O 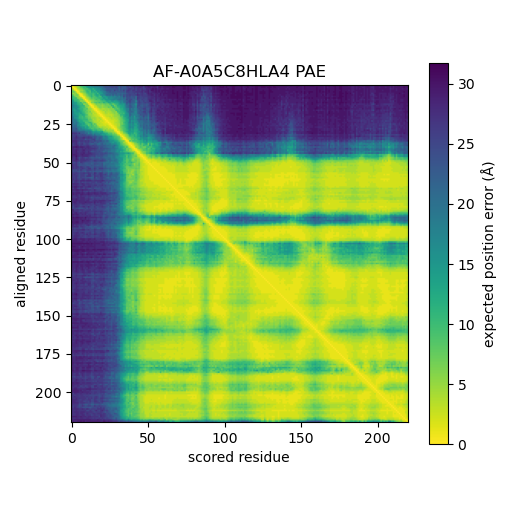1
ATOM 989 N N . THR A 1 135 ? 0.426 -4.876 7.327 1.00 97.69 135 THR A N 1
ATOM 990 C CA . THR A 1 135 ? -0.192 -3.550 7.439 1.00 97.69 135 THR A CA 1
ATOM 991 C C . THR A 1 135 ? -1.490 -3.563 8.234 1.00 97.69 135 THR A C 1
ATOM 993 O O . THR A 1 135 ? -1.760 -2.575 8.913 1.00 97.69 135 THR A O 1
ATOM 996 N N . ALA A 1 136 ? -2.255 -4.661 8.209 1.00 97.06 136 ALA A N 1
ATOM 997 C CA . ALA A 1 136 ? -3.438 -4.833 9.045 1.00 97.06 136 ALA A CA 1
ATOM 998 C C . ALA A 1 136 ? -3.072 -4.759 10.533 1.00 97.06 136 ALA A C 1
ATOM 1000 O O . ALA A 1 136 ? -3.558 -3.883 11.247 1.00 97.06 136 ALA A O 1
ATOM 1001 N N . ASP A 1 137 ? -2.125 -5.594 10.968 1.00 94.00 137 ASP A N 1
ATOM 1002 C CA . ASP A 1 137 ? -1.705 -5.668 12.371 1.00 94.00 137 ASP A CA 1
ATOM 1003 C C . ASP A 1 137 ? -1.119 -4.329 12.868 1.00 94.00 137 ASP A C 1
ATOM 1005 O O . ASP A 1 137 ? -1.394 -3.872 13.986 1.00 94.00 137 ASP A O 1
ATOM 1009 N N . ALA A 1 138 ? -0.316 -3.666 12.027 1.00 96.50 138 ALA A N 1
ATOM 1010 C CA . ALA A 1 138 ? 0.261 -2.362 12.344 1.00 96.50 138 ALA A CA 1
ATOM 1011 C C . ALA A 1 138 ? -0.797 -1.246 12.369 1.00 96.50 138 ALA A C 1
ATOM 1013 O O . ALA A 1 138 ? -0.761 -0.387 13.252 1.00 96.50 138 ALA A O 1
ATOM 1014 N N . GLY A 1 139 ? -1.746 -1.271 11.429 1.00 96.44 139 GLY A N 1
ATOM 1015 C CA . GLY A 1 139 ? -2.857 -0.326 11.350 1.00 96.44 139 GLY A CA 1
ATOM 1016 C C . GLY A 1 139 ? -3.773 -0.405 12.568 1.00 96.44 139 GLY A C 1
ATOM 1017 O O . GLY A 1 139 ? -4.113 0.634 13.133 1.00 96.44 139 GLY A O 1
ATOM 1018 N N . GLU A 1 140 ? -4.102 -1.618 13.025 1.00 95.50 140 GLU A N 1
ATOM 1019 C CA . GLU A 1 140 ? -4.899 -1.844 14.240 1.00 95.50 140 GLU A CA 1
ATOM 1020 C C . GLU A 1 140 ? -4.167 -1.335 15.480 1.00 95.50 140 GLU A C 1
ATOM 1022 O O . GLU A 1 140 ? -4.724 -0.587 16.289 1.00 95.50 140 GLU A O 1
ATOM 1027 N N . SER A 1 141 ? -2.877 -1.665 15.587 1.00 94.56 141 SER A N 1
ATOM 1028 C CA . SER A 1 141 ? -2.021 -1.215 16.688 1.00 94.56 141 SER A CA 1
ATOM 1029 C C . SER A 1 141 ? -1.919 0.311 16.769 1.00 94.56 141 SER A C 1
ATOM 1031 O O . SER A 1 141 ? -1.829 0.864 17.866 1.00 94.56 141 SER A O 1
ATOM 1033 N N . ALA A 1 142 ? -1.939 0.990 15.619 1.00 94.19 142 ALA A N 1
ATOM 1034 C CA . ALA A 1 142 ? -1.894 2.445 15.521 1.00 94.19 142 ALA A CA 1
ATOM 1035 C C . ALA A 1 142 ? -3.288 3.106 15.480 1.00 94.19 142 ALA A C 1
ATOM 1037 O O . ALA A 1 142 ? -3.378 4.332 15.511 1.00 94.19 142 ALA A O 1
ATOM 1038 N N . SER A 1 143 ? -4.370 2.320 15.424 1.00 93.19 143 SER A N 1
ATOM 1039 C CA . SER A 1 143 ? -5.755 2.797 15.291 1.00 93.19 143 SER A CA 1
ATOM 1040 C C . SER A 1 143 ? -5.961 3.758 14.107 1.00 93.19 143 SER A C 1
ATOM 1042 O O . SER A 1 143 ? -6.646 4.780 14.214 1.00 93.19 143 SER A O 1
ATOM 1044 N N . VAL A 1 144 ? -5.373 3.430 12.956 1.00 93.62 144 VAL A N 1
ATOM 1045 C CA . VAL A 1 144 ? -5.516 4.184 11.700 1.00 93.62 144 VAL A CA 1
ATOM 1046 C C . VAL A 1 144 ? -6.001 3.262 10.596 1.00 93.62 144 VAL A C 1
ATOM 1048 O O . VAL A 1 144 ? -5.653 2.088 10.594 1.00 93.62 144 VAL A O 1
ATOM 1051 N N . ASN A 1 145 ? -6.762 3.782 9.633 1.00 94.88 145 ASN A N 1
ATOM 1052 C CA . ASN A 1 145 ? -7.082 3.033 8.417 1.00 94.88 145 ASN A CA 1
ATOM 1053 C C . ASN A 1 145 ? -5.866 2.984 7.489 1.00 94.88 145 ASN A C 1
ATOM 1055 O O . ASN A 1 145 ? -5.132 3.972 7.371 1.00 94.88 145 ASN A O 1
ATOM 1059 N N . VAL A 1 146 ? -5.691 1.858 6.801 1.00 97.25 146 VAL A N 1
ATOM 1060 C CA . VAL A 1 146 ? -4.571 1.643 5.879 1.00 97.25 146 VAL A CA 1
ATOM 1061 C C . VAL A 1 146 ? -5.087 1.349 4.476 1.00 97.25 146 VAL A C 1
ATOM 1063 O O . VAL A 1 146 ? -6.096 0.674 4.291 1.00 97.25 146 VAL A O 1
ATOM 1066 N N . ARG A 1 147 ? -4.398 1.862 3.462 1.00 97.25 147 ARG A N 1
ATOM 1067 C CA . ARG A 1 147 ? -4.651 1.563 2.053 1.00 97.25 147 ARG A CA 1
ATOM 1068 C C . ARG A 1 147 ? -3.403 0.984 1.435 1.00 97.25 147 ARG A C 1
ATOM 1070 O O . ARG A 1 147 ? -2.333 1.555 1.595 1.00 97.25 147 ARG A O 1
ATOM 1077 N N . VAL A 1 148 ? -3.543 -0.114 0.710 1.00 98.25 148 VAL A N 1
ATOM 1078 C CA . VAL A 1 148 ? -2.440 -0.760 0.000 1.00 98.25 148 VAL A CA 1
ATOM 1079 C C . VAL A 1 148 ? -2.676 -0.626 -1.497 1.00 98.25 148 VAL A C 1
ATOM 1081 O O . VAL A 1 148 ? -3.718 -1.043 -2.001 1.00 98.25 148 VAL A O 1
ATOM 1084 N N . SER A 1 149 ? -1.713 -0.045 -2.205 1.00 97.75 149 SER A N 1
ATOM 1085 C CA . SER A 1 149 ? -1.745 0.161 -3.657 1.00 97.75 149 SER A CA 1
ATOM 1086 C C . SER A 1 149 ? -0.424 -0.273 -4.293 1.00 97.75 149 SER A C 1
ATOM 1088 O O . SER A 1 149 ? 0.590 -0.426 -3.609 1.00 97.75 149 SER A O 1
ATOM 1090 N N . ALA A 1 150 ? -0.424 -0.491 -5.607 1.00 96.94 150 ALA A N 1
ATOM 1091 C CA . ALA A 1 150 ? 0.818 -0.613 -6.360 1.00 96.94 150 ALA A CA 1
ATOM 1092 C C . ALA A 1 150 ? 1.271 0.764 -6.844 1.00 96.94 150 ALA A C 1
ATOM 1094 O O . ALA A 1 150 ? 0.454 1.623 -7.164 1.00 96.94 150 ALA A O 1
ATOM 1095 N N . SER A 1 151 ? 2.582 0.945 -6.931 1.00 95.50 151 SER A N 1
ATOM 1096 C CA . SER A 1 151 ? 3.186 2.198 -7.359 1.00 95.50 151 SER A CA 1
ATOM 1097 C C . SER A 1 151 ? 4.282 1.948 -8.389 1.00 95.50 151 SER A C 1
ATOM 1099 O O . SER A 1 151 ? 4.406 0.875 -8.982 1.00 95.50 151 SER A O 1
ATOM 1101 N N . TRP A 1 152 ? 5.066 2.979 -8.635 1.00 92.38 152 TRP A N 1
ATOM 1102 C CA . TRP A 1 152 ? 6.137 3.028 -9.609 1.00 92.38 152 TRP A CA 1
ATOM 1103 C C . TRP A 1 152 ? 7.448 2.641 -8.923 1.00 92.38 152 TRP A C 1
ATOM 1105 O O . TRP A 1 152 ? 7.663 2.978 -7.756 1.00 92.38 152 TRP A O 1
ATOM 1115 N N . SER A 1 153 ? 8.338 1.949 -9.633 1.00 91.31 153 SER A N 1
ATOM 1116 C CA . SER A 1 153 ? 9.711 1.771 -9.155 1.00 91.31 153 SER A CA 1
ATOM 1117 C C . SER A 1 153 ? 10.435 3.116 -9.090 1.00 91.31 153 SER A C 1
ATOM 1119 O O . SER A 1 153 ? 10.025 4.085 -9.735 1.00 91.31 153 SER A O 1
ATOM 1121 N N . ASP A 1 154 ? 11.594 3.143 -8.430 1.00 87.81 154 ASP A N 1
ATOM 1122 C CA . ASP A 1 154 ? 12.544 4.235 -8.633 1.00 87.81 154 ASP A CA 1
ATOM 1123 C C . ASP A 1 154 ? 12.843 4.421 -10.126 1.00 87.81 154 ASP A C 1
ATOM 1125 O O . ASP A 1 154 ? 12.896 3.456 -10.906 1.00 87.81 154 ASP A O 1
ATOM 1129 N N . ALA A 1 155 ? 13.037 5.680 -10.512 1.00 88.38 155 ALA A N 1
ATOM 1130 C CA . ALA A 1 155 ? 13.390 6.037 -11.871 1.00 88.38 155 ALA A CA 1
ATOM 1131 C C . ALA A 1 155 ? 14.788 5.507 -12.231 1.00 88.38 155 ALA A C 1
ATOM 1133 O O . ALA A 1 155 ? 15.731 5.573 -11.441 1.00 88.38 155 ALA A O 1
ATOM 1134 N N . PHE A 1 156 ? 14.940 5.023 -13.461 1.00 86.56 156 PHE A N 1
ATOM 1135 C CA . PHE A 1 156 ? 16.211 4.595 -14.033 1.00 86.56 156 PHE A CA 1
ATOM 1136 C C . PHE A 1 156 ? 16.401 5.185 -15.432 1.00 86.56 156 PHE A C 1
ATOM 1138 O O . PHE A 1 156 ? 15.448 5.524 -16.130 1.00 86.56 156 PHE A O 1
ATOM 1145 N N . THR A 1 157 ? 17.652 5.319 -15.868 1.00 87.50 157 THR A N 1
ATOM 1146 C CA . THR A 1 157 ? 17.988 5.835 -17.203 1.00 87.50 157 THR A CA 1
ATOM 1147 C C . THR A 1 157 ? 18.655 4.743 -18.026 1.00 87.50 157 THR A C 1
ATOM 1149 O O . THR A 1 157 ? 19.640 4.145 -17.592 1.00 87.50 157 THR A O 1
ATOM 1152 N N . LEU A 1 158 ? 18.142 4.496 -19.232 1.00 85.75 158 LEU A N 1
ATOM 1153 C CA . LEU A 1 158 ? 18.769 3.565 -20.169 1.00 85.75 158 LEU A CA 1
ATOM 1154 C C . LEU A 1 158 ? 20.107 4.118 -20.690 1.00 85.75 158 LEU A C 1
ATOM 1156 O O . LEU A 1 158 ? 20.221 5.328 -20.920 1.00 85.75 158 LEU A O 1
ATOM 1160 N N . PRO A 1 159 ? 21.111 3.262 -20.958 1.00 84.81 159 PRO A N 1
ATOM 1161 C CA . PRO A 1 159 ? 22.363 3.698 -21.566 1.00 84.81 159 PRO A CA 1
ATOM 1162 C C . PRO A 1 159 ? 22.132 4.480 -22.870 1.00 84.81 159 PRO A C 1
ATOM 1164 O O . PRO A 1 159 ? 21.504 3.990 -23.804 1.00 84.81 159 PRO A O 1
ATOM 1167 N N . GLY A 1 160 ? 22.654 5.708 -22.945 1.00 85.62 160 GLY A N 1
ATOM 1168 C CA . GLY A 1 160 ? 22.506 6.571 -24.125 1.00 85.62 160 GLY A CA 1
ATOM 1169 C C . GLY A 1 160 ? 21.181 7.339 -24.214 1.00 85.62 160 GLY A C 1
ATOM 1170 O O . GLY A 1 160 ? 20.977 8.055 -25.193 1.00 85.62 160 GLY A O 1
ATOM 1171 N N . SER A 1 161 ? 20.314 7.238 -23.203 1.00 85.88 161 SER A N 1
ATOM 1172 C CA . SER A 1 161 ? 19.108 8.058 -23.064 1.00 85.88 161 SER A CA 1
ATOM 1173 C C . SER A 1 161 ? 19.311 9.194 -22.056 1.00 85.88 161 SER A C 1
ATOM 1175 O O . SER A 1 161 ? 20.148 9.108 -21.161 1.00 85.88 161 SER A O 1
ATOM 1177 N N . SER A 1 162 ? 18.527 10.263 -22.196 1.00 88.19 162 SER A N 1
ATOM 1178 C CA . SER A 1 162 ? 18.344 11.304 -21.172 1.00 88.19 162 SER A CA 1
ATOM 1179 C C . SER A 1 162 ? 16.941 11.269 -20.558 1.00 88.19 162 SER A C 1
ATOM 1181 O O . SER A 1 162 ? 16.544 12.216 -19.884 1.00 88.19 162 SER A O 1
ATOM 1183 N N . VAL A 1 163 ? 16.161 10.241 -20.891 1.00 88.81 163 VAL A N 1
ATOM 1184 C CA . VAL A 1 163 ? 14.794 10.035 -20.416 1.00 88.81 163 VAL A CA 1
ATOM 1185 C C . VAL A 1 163 ? 14.837 9.076 -19.235 1.00 88.81 163 VAL A C 1
ATOM 1187 O O . VAL A 1 163 ? 15.509 8.043 -19.292 1.00 88.81 163 VAL A O 1
ATOM 1190 N N . GLU A 1 164 ? 14.117 9.437 -18.180 1.00 88.94 164 GLU A N 1
ATOM 1191 C CA . GLU A 1 164 ? 13.873 8.579 -17.029 1.00 88.94 164 GLU A CA 1
ATOM 1192 C C . GLU A 1 164 ? 12.700 7.642 -17.321 1.00 88.94 164 GLU A C 1
ATOM 1194 O O . GLU A 1 164 ? 11.652 8.061 -17.814 1.00 88.94 164 GLU A O 1
ATOM 1199 N N . TYR A 1 165 ? 12.902 6.370 -17.008 1.00 88.19 165 TYR A N 1
ATOM 1200 C CA . TYR A 1 165 ? 11.916 5.306 -17.110 1.00 88.19 165 TYR A CA 1
ATOM 1201 C C . TYR A 1 165 ? 11.669 4.717 -15.727 1.00 88.19 165 TYR A C 1
ATOM 1203 O O . TYR A 1 165 ? 12.493 4.850 -14.825 1.00 88.19 165 TYR A O 1
ATOM 1211 N N . TYR A 1 166 ? 10.548 4.036 -15.569 1.00 89.94 166 TYR A N 1
ATOM 1212 C CA . TYR A 1 166 ? 10.166 3.359 -14.335 1.00 89.94 166 TYR A CA 1
ATOM 1213 C C . TYR A 1 166 ? 9.333 2.126 -14.675 1.00 89.94 166 TYR A C 1
ATOM 1215 O O . TYR A 1 166 ? 8.824 1.992 -15.790 1.00 89.94 166 TYR A O 1
ATOM 1223 N N . ARG A 1 167 ? 9.196 1.204 -13.723 1.00 90.50 167 ARG A N 1
ATOM 1224 C CA . ARG A 1 167 ? 8.225 0.111 -13.823 1.00 90.50 167 ARG A CA 1
ATOM 1225 C C . ARG A 1 167 ? 6.938 0.514 -13.134 1.00 90.50 167 ARG A C 1
ATOM 1227 O O . ARG A 1 167 ? 6.985 1.032 -12.025 1.00 90.50 167 ARG A O 1
ATOM 1234 N N . GLU A 1 168 ? 5.814 0.231 -13.768 1.00 91.94 168 GLU A N 1
ATOM 1235 C CA . GLU A 1 168 ? 4.492 0.464 -13.190 1.00 91.94 168 GLU A CA 1
ATOM 1236 C C . GLU A 1 168 ? 4.018 -0.815 -12.503 1.00 91.94 168 GLU A C 1
ATOM 1238 O O . GLU A 1 168 ? 3.889 -1.852 -13.150 1.00 91.94 168 GLU A O 1
ATOM 1243 N N . GLY A 1 169 ? 3.787 -0.783 -11.195 1.00 94.81 169 GLY A N 1
ATOM 1244 C CA . GLY A 1 169 ? 3.201 -1.908 -10.478 1.00 94.81 169 GLY A CA 1
ATOM 1245 C C . GLY A 1 169 ? 1.712 -2.065 -10.794 1.00 94.81 169 GLY A C 1
ATOM 1246 O O . GLY A 1 169 ? 1.007 -1.085 -11.025 1.00 94.81 169 GLY A O 1
ATOM 1247 N N . SER A 1 170 ? 1.207 -3.297 -10.771 1.00 95.81 170 SER A N 1
ATOM 1248 C CA . SER A 1 170 ? -0.229 -3.571 -10.890 1.00 95.81 170 SER A CA 1
ATOM 1249 C C . SER A 1 170 ? -0.688 -4.607 -9.871 1.00 95.81 170 SER A C 1
ATOM 1251 O O . SER A 1 170 ? -0.069 -5.662 -9.739 1.00 95.81 170 SER A O 1
ATOM 1253 N N . LEU A 1 171 ? -1.786 -4.306 -9.167 1.00 97.12 171 LEU A N 1
ATOM 1254 C CA . LEU A 1 171 ? -2.436 -5.227 -8.225 1.00 97.12 171 LEU A CA 1
ATOM 1255 C C . LEU A 1 171 ? -3.529 -6.092 -8.865 1.00 97.12 171 LEU A C 1
ATOM 1257 O O . LEU A 1 171 ? -4.099 -6.928 -8.172 1.00 97.12 171 LEU A O 1
ATOM 1261 N N . ALA A 1 172 ? -3.869 -5.887 -10.142 1.00 95.31 172 ALA A N 1
ATOM 1262 C CA . ALA A 1 172 ? -5.068 -6.477 -10.746 1.00 95.31 172 ALA A CA 1
ATOM 1263 C C . ALA A 1 172 ? -5.101 -8.011 -10.641 1.00 95.31 172 ALA A C 1
ATOM 1265 O O . ALA A 1 172 ? -6.110 -8.580 -10.213 1.00 95.31 172 ALA A O 1
ATOM 1266 N N . ASP A 1 173 ? -3.986 -8.664 -10.972 1.00 96.25 173 ASP A N 1
ATOM 1267 C CA . ASP A 1 173 ? -3.885 -10.123 -10.942 1.00 96.25 173 ASP A CA 1
ATOM 1268 C C . ASP A 1 173 ? -3.850 -10.650 -9.499 1.00 96.25 173 ASP A C 1
ATOM 1270 O O . ASP A 1 173 ? -4.611 -11.556 -9.164 1.00 96.25 173 ASP A O 1
ATOM 1274 N N . ALA A 1 174 ? -3.059 -10.030 -8.614 1.00 97.56 174 ALA A N 1
ATOM 1275 C CA . ALA A 1 174 ? -2.987 -10.412 -7.201 1.00 97.56 174 ALA A CA 1
ATOM 1276 C C . ALA A 1 174 ? -4.330 -10.270 -6.476 1.00 97.56 174 ALA A C 1
ATOM 1278 O O . ALA A 1 174 ? -4.720 -11.153 -5.718 1.00 97.56 174 ALA A O 1
ATOM 1279 N N . ILE A 1 175 ? -5.064 -9.184 -6.720 1.00 96.62 175 ILE A N 1
ATOM 1280 C CA . ILE A 1 175 ? -6.396 -8.982 -6.143 1.00 96.62 175 ILE A CA 1
ATOM 1281 C C . ILE A 1 175 ? -7.376 -10.028 -6.672 1.00 96.62 175 ILE A C 1
ATOM 1283 O O . ILE A 1 175 ? -8.147 -10.578 -5.892 1.00 96.62 175 ILE A O 1
ATOM 1287 N N . SER A 1 176 ? -7.331 -10.330 -7.971 1.00 95.38 176 SER A N 1
ATOM 1288 C CA . SER A 1 176 ? -8.193 -11.360 -8.564 1.00 95.38 176 SER A CA 1
ATOM 1289 C C . SER A 1 176 ? -7.891 -12.756 -8.010 1.00 95.38 176 SER A C 1
ATOM 1291 O O . SER A 1 176 ? -8.796 -13.579 -7.893 1.00 95.38 176 SER A O 1
ATOM 1293 N N . GLU A 1 177 ? -6.629 -13.026 -7.668 1.00 96.44 177 GLU A N 1
ATOM 1294 C CA . GLU A 1 177 ? -6.197 -14.291 -7.074 1.00 96.44 177 GLU A CA 1
ATOM 1295 C C . GLU A 1 177 ? -6.598 -14.409 -5.598 1.00 96.44 177 GLU A C 1
ATOM 1297 O O . GLU A 1 177 ? -7.180 -15.420 -5.206 1.00 96.44 177 GLU A O 1
ATOM 1302 N N . LEU A 1 178 ? -6.320 -13.384 -4.786 1.00 96.19 178 LEU A N 1
ATOM 1303 C CA . LEU A 1 178 ? -6.605 -13.403 -3.347 1.00 96.19 178 LEU A CA 1
ATOM 1304 C C . LEU A 1 178 ? -8.094 -13.215 -3.032 1.00 96.19 178 LEU A C 1
ATOM 1306 O O . LEU A 1 178 ? -8.593 -13.761 -2.051 1.00 96.19 178 LEU A O 1
ATOM 1310 N N . PHE A 1 179 ? -8.813 -12.451 -3.857 1.00 94.44 179 PHE A N 1
ATOM 1311 C CA . PHE A 1 179 ? -10.200 -12.058 -3.614 1.00 94.44 179 PHE A CA 1
ATOM 1312 C C . PHE A 1 179 ? -11.087 -12.305 -4.845 1.00 94.44 179 PHE A C 1
ATOM 1314 O O . PHE A 1 179 ? -11.670 -11.363 -5.390 1.00 94.44 179 PHE A O 1
ATOM 1321 N N . PRO A 1 180 ? -11.248 -13.567 -5.285 1.00 90.31 180 PRO A N 1
ATOM 1322 C CA . PRO A 1 180 ? -11.928 -13.896 -6.542 1.00 90.31 180 PRO A CA 1
ATOM 1323 C C . PRO A 1 180 ? -13.401 -13.463 -6.587 1.00 90.31 180 PRO A C 1
ATOM 1325 O O . PRO A 1 180 ? -13.944 -13.232 -7.667 1.00 90.31 180 PRO A O 1
ATOM 1328 N N . ASP A 1 181 ? -14.045 -13.337 -5.424 1.00 87.56 181 ASP A N 1
ATOM 1329 C CA . ASP A 1 181 ? -15.451 -12.941 -5.297 1.00 87.56 181 ASP A CA 1
ATOM 1330 C C . ASP A 1 181 ? -15.638 -11.444 -4.993 1.00 87.56 181 ASP A C 1
ATOM 1332 O O . ASP A 1 181 ? -16.769 -10.952 -4.913 1.00 87.56 181 ASP A O 1
ATOM 1336 N N . ALA A 1 182 ? -14.551 -10.697 -4.797 1.00 83.81 182 ALA A N 1
ATOM 1337 C CA . ALA A 1 182 ? -14.644 -9.306 -4.399 1.00 83.81 182 ALA A CA 1
ATOM 1338 C C . ALA A 1 182 ? -14.930 -8.400 -5.604 1.00 83.81 182 ALA A C 1
ATOM 1340 O O . ALA A 1 182 ? -14.355 -8.522 -6.683 1.00 83.81 182 ALA A O 1
ATOM 1341 N N . SER A 1 183 ? -15.854 -7.462 -5.410 1.00 85.06 183 SER A N 1
ATOM 1342 C CA . SER A 1 183 ? -16.256 -6.494 -6.429 1.00 85.06 183 SER A CA 1
ATOM 1343 C C . SER A 1 183 ? -15.758 -5.104 -6.053 1.00 85.06 183 SER A C 1
ATOM 1345 O O . SER A 1 183 ? -15.975 -4.651 -4.927 1.00 85.06 183 SER A O 1
ATOM 1347 N N . ILE A 1 184 ? -15.131 -4.408 -7.005 1.00 85.00 184 ILE A N 1
ATOM 1348 C CA . ILE A 1 184 ? -14.651 -3.031 -6.814 1.00 85.00 184 ILE A CA 1
ATOM 1349 C C . ILE A 1 184 ? -15.808 -2.145 -6.333 1.00 85.00 184 ILE A C 1
ATOM 1351 O O . ILE A 1 184 ? -16.901 -2.163 -6.902 1.00 85.00 184 ILE A O 1
ATOM 1355 N N . GLY A 1 185 ? -15.565 -1.377 -5.271 1.00 78.00 185 GLY A N 1
ATOM 1356 C CA . GLY A 1 185 ? -16.548 -0.473 -4.674 1.00 78.00 185 GLY A CA 1
ATOM 1357 C C . GLY A 1 185 ? -17.610 -1.162 -3.814 1.00 78.00 185 GLY A C 1
ATOM 1358 O O . GLY A 1 185 ? -18.532 -0.495 -3.352 1.00 78.00 185 GLY A O 1
ATOM 1359 N N . THR A 1 186 ? -17.510 -2.474 -3.576 1.00 82.56 186 THR A N 1
ATOM 1360 C CA . THR A 1 186 ? -18.351 -3.160 -2.584 1.00 82.56 186 THR A CA 1
ATOM 1361 C C . THR A 1 186 ? -17.665 -3.114 -1.229 1.00 82.56 186 THR A C 1
ATOM 1363 O O . THR A 1 186 ? -16.623 -3.732 -1.042 1.00 82.56 186 THR A O 1
ATOM 1366 N N . HIS A 1 187 ? -18.250 -2.372 -0.290 1.00 84.31 187 HIS A N 1
ATOM 1367 C CA . HIS A 1 187 ? -17.674 -2.153 1.033 1.00 84.31 187 HIS A CA 1
ATOM 1368 C C . HIS A 1 187 ? -17.917 -3.368 1.936 1.00 84.31 187 HIS A C 1
ATOM 1370 O O . HIS A 1 187 ? -19.061 -3.642 2.306 1.00 84.31 187 HIS A O 1
ATOM 1376 N N . GLY A 1 188 ? -16.848 -4.084 2.284 1.00 86.31 188 GLY A N 1
ATOM 1377 C CA . GLY A 1 188 ? -16.838 -5.001 3.418 1.00 86.31 188 GLY A CA 1
ATOM 1378 C C . GLY A 1 188 ? -16.605 -4.251 4.731 1.00 86.31 188 GLY A C 1
ATOM 1379 O O . GLY A 1 188 ? -16.212 -3.085 4.738 1.00 86.31 188 GLY A O 1
ATOM 1380 N N . GLU A 1 189 ? -16.873 -4.926 5.849 1.00 90.88 189 GLU A N 1
ATOM 1381 C CA . GLU A 1 189 ? -16.680 -4.354 7.186 1.00 90.88 189 GLU A CA 1
ATOM 1382 C C . GLU A 1 189 ? -15.191 -4.179 7.505 1.00 90.88 189 GLU A C 1
ATOM 1384 O O . GLU A 1 189 ? -14.774 -3.077 7.836 1.00 90.88 189 GLU A O 1
ATOM 1389 N N . ALA A 1 190 ? -14.377 -5.222 7.321 1.00 93.81 190 ALA A N 1
ATOM 1390 C CA . ALA A 1 190 ? -12.941 -5.180 7.609 1.00 93.81 190 ALA A CA 1
ATOM 1391 C C . ALA A 1 190 ? -12.100 -4.602 6.458 1.00 93.81 190 ALA A C 1
ATOM 1393 O O . ALA A 1 190 ? -11.103 -3.924 6.694 1.00 93.81 190 ALA A O 1
ATOM 1394 N N . TYR A 1 191 ? -12.488 -4.860 5.208 1.00 95.56 191 TYR A N 1
ATOM 1395 C CA . TYR A 1 191 ? -11.754 -4.388 4.037 1.00 95.56 191 TYR A CA 1
ATOM 1396 C C . TYR A 1 191 ? -12.652 -4.262 2.805 1.00 95.56 191 TYR A C 1
ATOM 1398 O O . TYR A 1 191 ? -13.752 -4.817 2.748 1.00 95.56 191 TYR A O 1
ATOM 1406 N N . TRP A 1 192 ? -12.172 -3.541 1.793 1.00 95.81 192 TRP A N 1
ATOM 1407 C CA . TRP A 1 192 ? -12.771 -3.523 0.461 1.00 95.81 192 TRP A CA 1
ATOM 1408 C C . TRP A 1 192 ? -11.756 -3.165 -0.616 1.00 95.81 192 TRP A C 1
ATOM 1410 O O . TRP A 1 192 ? -10.673 -2.658 -0.336 1.00 95.81 192 TRP A O 1
ATOM 1420 N N . ILE A 1 193 ? -12.128 -3.408 -1.872 1.00 96.25 193 ILE A N 1
ATOM 1421 C CA . ILE A 1 193 ? -11.331 -3.019 -3.035 1.00 96.25 193 ILE A CA 1
ATOM 1422 C C . ILE A 1 193 ? -11.887 -1.713 -3.591 1.00 96.25 193 ILE A C 1
ATOM 1424 O O . ILE A 1 193 ? -13.090 -1.593 -3.842 1.00 96.25 193 ILE A O 1
ATOM 1428 N N . ALA A 1 194 ? -11.009 -0.746 -3.817 1.00 93.81 194 ALA A N 1
ATOM 1429 C CA . ALA A 1 194 ? -11.344 0.535 -4.419 1.00 93.81 194 ALA A CA 1
ATOM 1430 C C . ALA A 1 194 ? -10.473 0.799 -5.650 1.00 93.81 194 ALA A C 1
ATOM 1432 O O . ALA A 1 194 ? -9.391 0.238 -5.792 1.00 93.81 194 ALA A O 1
ATOM 1433 N N . ASP A 1 195 ? -10.957 1.671 -6.528 1.00 92.38 195 ASP A N 1
ATOM 1434 C CA . ASP A 1 195 ? -10.202 2.194 -7.664 1.00 92.38 195 ASP A CA 1
ATOM 1435 C C . ASP A 1 195 ? -10.046 3.707 -7.475 1.00 92.38 195 ASP A C 1
ATOM 1437 O O . ASP A 1 195 ? -11.032 4.451 -7.451 1.00 92.38 195 ASP A O 1
ATOM 1441 N N . SER A 1 196 ? -8.811 4.141 -7.233 1.00 86.19 196 SER A N 1
ATOM 1442 C CA . SER A 1 196 ? -8.435 5.536 -7.035 1.00 86.19 196 SER A CA 1
ATOM 1443 C C . SER A 1 196 ? -7.975 6.142 -8.362 1.00 86.19 196 SER A C 1
ATOM 1445 O O . SER A 1 196 ? -7.102 5.581 -9.020 1.00 86.19 196 SER A O 1
ATOM 1447 N N . PRO A 1 197 ? -8.444 7.345 -8.740 1.00 83.00 197 PRO A N 1
ATOM 1448 C CA . PRO A 1 197 ? -7.927 8.040 -9.919 1.00 83.00 197 PRO A CA 1
ATOM 1449 C C . PRO A 1 197 ? -6.420 8.331 -9.866 1.00 83.00 197 PRO A C 1
ATOM 1451 O O . PRO A 1 197 ? -5.817 8.576 -10.908 1.00 83.00 197 PRO A O 1
ATOM 1454 N N . VAL A 1 198 ? -5.837 8.371 -8.662 1.00 82.38 198 VAL A N 1
ATOM 1455 C CA . VAL A 1 198 ? -4.424 8.708 -8.435 1.00 82.38 198 VAL A CA 1
ATOM 1456 C C . VAL A 1 198 ? -3.581 7.449 -8.253 1.00 82.38 198 VAL A C 1
ATOM 1458 O O . VAL A 1 198 ? -2.518 7.341 -8.857 1.00 82.38 198 VAL A O 1
ATOM 1461 N N . HIS A 1 199 ? -4.076 6.496 -7.461 1.00 84.25 199 HIS A N 1
ATOM 1462 C CA . HIS A 1 199 ? -3.315 5.314 -7.030 1.00 84.25 199 HIS A CA 1
ATOM 1463 C C . HIS A 1 199 ? -3.753 4.016 -7.722 1.00 84.25 199 HIS A C 1
ATOM 1465 O O . HIS A 1 199 ? -3.206 2.949 -7.458 1.00 84.25 199 HIS A O 1
ATOM 1471 N N . GLY A 1 200 ? -4.749 4.089 -8.609 1.00 89.62 200 GLY A N 1
ATOM 1472 C CA . GLY A 1 200 ? -5.339 2.933 -9.275 1.00 89.62 200 GLY A CA 1
ATOM 1473 C C . GLY A 1 200 ? -6.032 1.983 -8.299 1.00 89.62 200 GLY A C 1
ATOM 1474 O O . GLY A 1 200 ? -6.617 2.394 -7.292 1.00 89.62 200 GLY A O 1
ATOM 1475 N N . LEU A 1 201 ? -5.968 0.689 -8.609 1.00 95.00 201 LEU A N 1
ATOM 1476 C CA . LEU A 1 201 ? -6.580 -0.357 -7.800 1.00 95.00 201 LEU A CA 1
ATOM 1477 C C . LEU A 1 201 ? -5.869 -0.479 -6.444 1.00 95.00 201 LEU A C 1
ATOM 1479 O O . LEU A 1 201 ? -4.652 -0.652 -6.387 1.00 95.00 201 LEU A O 1
ATOM 1483 N N . GLN A 1 202 ? -6.643 -0.438 -5.363 1.00 96.12 202 GLN A N 1
ATOM 1484 C CA . GLN A 1 202 ? -6.155 -0.495 -3.987 1.00 96.12 202 GLN A CA 1
ATOM 1485 C C . GLN A 1 202 ? -7.031 -1.406 -3.120 1.00 96.12 202 GLN A C 1
ATOM 1487 O O . GLN A 1 202 ? -8.238 -1.538 -3.349 1.00 96.12 202 GLN A O 1
ATOM 1492 N N . VAL A 1 203 ? -6.433 -1.992 -2.085 1.00 97.19 203 VAL A N 1
ATOM 1493 C CA . VAL A 1 203 ? -7.149 -2.664 -0.994 1.00 97.19 203 VAL A CA 1
ATOM 1494 C C . VAL A 1 203 ? -7.179 -1.718 0.199 1.00 97.19 203 VAL A C 1
ATOM 1496 O O . VAL A 1 203 ? -6.135 -1.252 0.651 1.00 97.19 203 VAL A O 1
ATOM 1499 N N . VAL A 1 204 ? -8.371 -1.406 0.696 1.00 96.19 204 VAL A N 1
ATOM 1500 C CA . VAL A 1 204 ? -8.563 -0.544 1.864 1.00 96.19 204 VAL A CA 1
ATOM 1501 C C . VAL A 1 204 ? -8.897 -1.401 3.074 1.00 96.19 204 VAL A C 1
ATOM 1503 O O . VAL A 1 204 ? -9.785 -2.245 2.995 1.00 96.19 204 VAL A O 1
ATOM 1506 N N . LEU A 1 205 ? -8.196 -1.161 4.179 1.00 96.94 205 LEU A N 1
ATOM 1507 C CA . LEU A 1 205 ? -8.309 -1.865 5.451 1.00 96.94 205 LEU A CA 1
ATOM 1508 C C . LEU A 1 205 ? -8.920 -0.926 6.509 1.00 96.94 205 LEU A C 1
ATOM 1510 O O . LEU A 1 205 ? -8.377 0.150 6.775 1.00 96.94 205 LEU A O 1
ATOM 1514 N N . ASN A 1 206 ? -10.038 -1.333 7.122 1.00 94.38 206 ASN A N 1
ATOM 1515 C CA . ASN A 1 206 ? -10.749 -0.602 8.188 1.00 94.38 206 ASN A CA 1
ATOM 1516 C C . ASN A 1 206 ? -10.147 -0.861 9.579 1.00 94.38 206 ASN A C 1
ATOM 1518 O O . ASN A 1 206 ? -10.851 -1.109 10.555 1.00 94.38 206 ASN A O 1
ATOM 1522 N N . THR A 1 207 ? -8.827 -0.800 9.679 1.00 95.50 207 THR A N 1
ATOM 1523 C CA . THR A 1 207 ? -8.054 -1.153 10.878 1.00 95.50 207 THR A CA 1
ATOM 1524 C C . THR A 1 207 ? -8.217 -0.175 12.041 1.00 95.50 207 THR A C 1
ATOM 1526 O O . THR A 1 207 ? -7.787 -0.458 13.153 1.00 95.50 207 THR A O 1
ATOM 1529 N N . ARG A 1 208 ? -8.845 0.987 11.824 1.00 92.56 208 ARG A N 1
ATOM 1530 C CA . ARG A 1 208 ? -9.175 1.909 12.917 1.00 92.56 208 ARG A CA 1
ATOM 1531 C C . ARG A 1 208 ? -10.342 1.415 13.768 1.00 92.56 208 ARG A C 1
ATOM 1533 O O . ARG A 1 208 ? -10.304 1.541 14.989 1.00 92.56 208 ARG A O 1
ATOM 1540 N N . ASP A 1 209 ? -11.387 0.928 13.107 1.00 91.19 209 ASP A N 1
ATOM 1541 C CA . ASP A 1 209 ? -12.691 0.673 13.727 1.00 91.19 209 ASP A C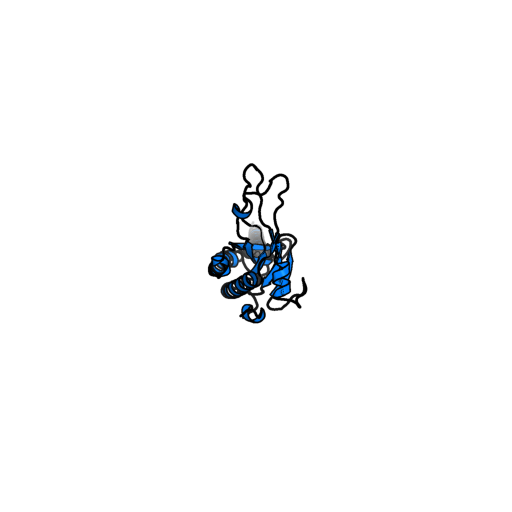A 1
ATOM 1542 C C . ASP A 1 209 ? -12.989 -0.824 13.884 1.00 91.19 209 ASP A C 1
ATOM 1544 O O . ASP A 1 209 ? -13.898 -1.201 14.627 1.00 91.19 209 ASP A O 1
ATOM 1548 N N . VAL A 1 210 ? -12.227 -1.673 13.193 1.00 93.50 210 VAL A N 1
ATOM 1549 C CA . VAL A 1 210 ? -12.391 -3.126 13.162 1.00 93.50 210 VAL A CA 1
ATOM 1550 C C . VAL A 1 210 ? -11.095 -3.781 13.630 1.00 93.50 210 VAL A C 1
ATOM 1552 O O . VAL A 1 210 ? -10.014 -3.395 13.192 1.00 93.50 210 VAL A O 1
ATOM 1555 N N . SER A 1 211 ? -11.216 -4.758 14.530 1.00 94.12 211 SER A N 1
ATOM 1556 C CA . SER A 1 211 ? -10.115 -5.634 14.943 1.00 94.12 211 SER A CA 1
ATOM 1557 C C . SER A 1 211 ? -10.100 -6.916 14.120 1.00 94.12 211 SER A C 1
ATOM 1559 O O . SER A 1 211 ? -11.115 -7.282 13.521 1.00 94.12 211 SER A O 1
ATOM 1561 N N . ASP A 1 212 ? -8.976 -7.628 14.156 1.00 94.38 212 ASP A N 1
ATOM 1562 C CA . ASP A 1 212 ? -8.820 -8.936 13.514 1.00 94.38 212 ASP A CA 1
ATOM 1563 C C . ASP A 1 212 ? -9.020 -8.858 11.982 1.00 94.38 212 ASP A C 1
ATOM 1565 O O . ASP A 1 212 ? -9.504 -9.787 11.330 1.00 94.38 212 ASP A O 1
ATOM 1569 N N . VAL A 1 213 ? -8.632 -7.730 11.377 1.00 95.56 213 VAL A N 1
ATOM 1570 C CA . VAL A 1 213 ? -8.680 -7.486 9.931 1.00 95.56 213 VAL A CA 1
ATOM 1571 C C . VAL A 1 213 ? -7.806 -8.496 9.192 1.00 95.56 213 VAL A C 1
ATOM 1573 O O . VAL A 1 213 ? -8.210 -8.982 8.135 1.00 95.56 213 VAL A O 1
ATOM 1576 N N . SER A 1 214 ? -6.651 -8.877 9.747 1.00 93.00 214 SER A N 1
ATOM 1577 C CA . SER A 1 214 ? -5.794 -9.926 9.176 1.00 93.00 214 SER A CA 1
ATOM 1578 C C . SER A 1 214 ? -6.489 -11.295 9.121 1.00 93.00 214 SER A C 1
ATOM 1580 O O . SER A 1 214 ? -6.362 -12.001 8.117 1.00 93.00 214 SER A O 1
ATOM 1582 N N . GLU A 1 215 ? -7.305 -11.641 10.123 1.00 92.56 215 GLU A N 1
ATOM 1583 C CA . GLU A 1 215 ? -8.151 -12.843 10.098 1.00 92.56 215 GLU A CA 1
ATOM 1584 C C . GLU A 1 215 ? -9.281 -12.707 9.066 1.00 92.56 215 GLU A C 1
ATOM 1586 O O . GLU A 1 215 ? -9.519 -13.629 8.283 1.00 92.56 215 GLU A O 1
ATOM 1591 N N . ALA A 1 216 ? -9.937 -11.543 9.002 1.00 92.75 216 ALA A N 1
ATOM 1592 C CA . ALA A 1 216 ? -11.020 -11.276 8.054 1.00 92.75 216 ALA A CA 1
ATOM 1593 C C . ALA A 1 216 ? -10.573 -11.317 6.581 1.00 92.75 216 ALA A C 1
ATOM 1595 O O . ALA A 1 216 ? -11.378 -11.634 5.703 1.00 92.75 216 ALA A O 1
ATOM 1596 N N . LEU A 1 217 ? -9.297 -11.027 6.308 1.00 92.38 217 LEU A N 1
ATOM 1597 C CA . LEU A 1 217 ? -8.690 -11.187 4.986 1.00 92.38 217 LEU A CA 1
ATOM 1598 C C . LEU A 1 217 ? -8.553 -12.666 4.579 1.00 92.38 217 LEU A C 1
ATOM 1600 O O . LEU A 1 217 ? -8.491 -12.957 3.387 1.00 92.38 217 LEU A O 1
ATOM 1604 N N . GLY A 1 218 ? -8.510 -13.599 5.538 1.00 90.38 218 GLY A N 1
ATOM 1605 C CA . GLY A 1 218 ? -8.331 -15.031 5.275 1.00 90.38 218 GLY A CA 1
ATOM 1606 C C . GLY A 1 218 ? -6.931 -15.401 4.769 1.00 90.38 218 GLY A C 1
ATOM 1607 O O . GLY A 1 218 ? -6.788 -16.383 4.044 1.00 90.38 218 GLY A O 1
ATOM 1608 N N . LEU A 1 219 ? -5.915 -14.601 5.118 1.00 86.06 219 LEU A N 1
ATOM 1609 C CA . LEU A 1 219 ? -4.538 -14.708 4.609 1.00 86.06 219 LEU A CA 1
ATOM 1610 C C . LEU A 1 219 ? -3.519 -15.208 5.658 1.00 86.06 219 LEU A C 1
ATOM 1612 O O . LEU A 1 219 ? -2.317 -15.184 5.387 1.00 86.06 219 LEU A O 1
ATOM 1616 N N . GLY A 1 220 ? -3.992 -15.629 6.839 1.00 62.69 220 GLY A N 1
ATOM 1617 C CA . GLY A 1 220 ? -3.188 -16.116 7.974 1.00 62.69 220 GLY A CA 1
ATOM 1618 C C . GLY A 1 220 ? -3.051 -17.632 8.080 1.00 62.69 220 GLY A C 1
ATOM 1619 O O . GLY A 1 220 ? -3.920 -18.363 7.552 1.00 62.69 220 GLY A O 1
#

pLDDT: mean 81.94, std 17.42, range [42.5, 98.5]

Sequence (220 aa):
MYVLSQERRTRSRRALAAAALTVLAALVLTACFVVPLSDGRSPFDDPNGTSFAELEEAVPLVQAAVDTTAAAEAGWGFRVTGESENCEGACNLHVLVEILPPSNADEFAQADPATFSNPTQQVPADVLAQTLVATADAGESASVNVRVSASWSDAFTLPGSSVEYYREGSLADAISELFPDASIGTHGEAYWIADSPVHGLQVVLNTRDVSDVSEALGLG

Nearest PDB structures (foldseek):
  2ql8-assembly1_B  TM=3.985E-01  e=1.102E-01  Lacticaseibacillus paracasei ATCC 334
  9jkp-assembly1_B  TM=4.603E-01  e=3.923E-01  Staphylococcus aureus subsp. aureus NCTC 8325
  4noz-assembly1_A  TM=3.703E-01  e=3.476E-01  Burkholderia cenocepacia J2315
  4xx2-assembly1_A  TM=4.337E-01  e=6.363E-01  Xylella fastidiosa 9a5c

Foldseek 3Di:
DPPVPPVVVVVVVVVVVVVVVVVVVVVVVVVVQDPCVPQRQHPQADPLADGPNLQVVLQVLLQVLLCPFVLVVVQKDKDKHWDWPDPVGHTRIAIEIETEDHPPLVVCQPPDPVPDAAAEDEDALSSVLSSQLSNLVSCLVSLGKYKYFYAWHPWDAHVPDPDTHIHGYDDPVSCCVQPVPADEPDDDPQWHWHADPVRGIMIIGNSNPDPPSSVVSVSD

Radius of gyration: 27.38 Å; Cα contacts (8 Å, |Δi|>4): 384; chains: 1; bounding box: 52×87×71 Å

Secondary structure (DSSP, 8-state):
--SHHHHHHHHHHHHHHHHHHHHHHHHHHHHTT----TT---TTS-TTSPPHHHHHHHHHHHHHHHHTSHHHHTT-EEEEEEEEE-TTSS-EEEEEEEEEPP--GGGGTT--TTT--PPEEEPPHHHHHHHHHHHHHHHHHHT--EEEEE-BPPPEE-TT--SEE-PEEE-HHHHHHH-TT--TT---SSEEEEEETTTEEEEEE-TTT-S-HHHHTT--

Solvent-accessible surface area (backbone atoms only — not comparable to full-atom values): 12012 Å² total; per-residue (Å²): 144,74,73,76,65,59,61,54,56,55,52,51,53,51,52,52,52,49,52,52,49,51,51,51,50,47,51,54,59,48,56,74,73,60,57,70,43,94,55,63,38,49,85,62,28,46,92,88,52,49,30,60,53,48,35,68,60,30,32,62,50,34,40,57,37,44,66,71,33,70,43,33,76,72,48,39,43,77,50,55,40,67,45,71,44,64,81,91,51,50,38,54,39,33,37,38,37,30,40,20,42,60,71,62,59,75,83,43,64,81,60,54,74,94,74,62,70,67,47,76,41,75,44,51,46,68,45,52,48,53,42,50,42,33,38,30,58,36,18,40,76,49,47,28,32,36,34,42,27,32,30,56,18,67,74,43,64,48,83,95,50,94,57,77,40,37,35,37,31,33,42,66,66,21,46,48,67,77,39,71,86,67,50,77,74,48,82,49,82,42,39,32,36,41,76,39,98,84,53,40,55,28,46,37,37,34,18,47,87,34,79,65,38,37,62,73,67,68,77,120